Protein AF-0000000069095558 (afdb_homodimer)

Foldseek 3Di:
DVVQVVWAWALQQKDKDAPQQAEDDAPDKGKIKIFRPPTTDFDKDKWKADPVGHTAPDWDWADDDDGMIMIIGHHHDADWMWMFIDGHPDTHPCPGGIYHD/DVVQVVWAWALQQKDKDAPQQAEDDAPDKGKIKIFRPPTTDFDKDKWKADPVGHTAPDWDWADDDDGMIMIIGHHHDADWMWMFIDGHPDTHPCPGGIYHD

Solvent-accessible surface area (backbone atoms only — not comparable to full-atom values): 9946 Å² total; per-residue (Å²): 101,72,77,59,68,76,41,58,50,40,22,82,44,39,46,74,48,56,70,43,59,46,45,47,51,68,78,39,82,35,44,32,37,40,34,37,74,74,13,66,19,30,34,44,30,56,25,33,23,36,68,85,21,43,50,46,51,33,40,34,42,34,52,75,52,97,45,31,31,39,37,38,35,36,42,78,69,79,45,58,26,43,39,39,40,29,32,51,95,33,60,23,74,72,44,48,28,63,27,38,84,101,71,76,59,67,76,40,59,49,40,22,82,45,40,45,73,49,55,69,44,59,45,46,46,52,68,78,36,82,36,42,32,36,39,34,37,75,74,14,65,18,30,34,45,30,57,25,34,22,36,68,87,22,43,49,48,51,33,40,34,41,34,53,75,50,98,45,32,30,40,38,38,36,37,43,79,68,81,45,57,27,42,38,39,40,28,31,51,96,34,59,22,74,74,44,46,28,62,28,38,83

Secondary structure (DSSP, 8-state):
--GGGG--B-GGG-EEESGGGTB--TTS-EEEEEE-TTTBS--EEEEEE-TTSSBPSEEEEEEEETTEEEEEEE--SSSEEEEEEEETTEEPTTPSEEEE-/--GGGG--B-GGG-EEESGGGTB--TTS-EEEEEE-TTTBS--EEEEEE-TTSSBPSEEEEEEEETTEEEEEEE--SSSEEEEEEEETTEEPTTPSEEEE-

pLDDT: mean 95.62, std 9.77, range [37.97, 98.94]

Sequence (202 aa):
AKSLRRFRGDASKVNVRGPGLKKARCNQTQTFTIDVKDAGHAMLCVGMVAPNGLPEPELMVKKNNPTQYTVSYKVVEAGEHTLCIRFGDEEVPGSPFSIATAKSLRRFRGDASKVNVRGPGLKKARCNQTQTFTIDVKDAGHAMLCVGMVAPNGLPEPELMVKKNNPTQYTVSYKVVEAGEHTLCIRFGDEEVPGSPFSIAT

Organism: Magallana gigas (NCBI:txid29159)

Structure (mmCIF, N/CA/C/O backbone):
data_AF-0000000069095558-model_v1
#
loop_
_entity.id
_entity.type
_entity.pdbx_description
1 polymer Filamin-C
#
loop_
_atom_site.group_PDB
_atom_site.id
_atom_site.type_symbol
_atom_site.label_atom_id
_atom_site.label_alt_id
_atom_site.label_comp_id
_atom_site.label_asym_id
_atom_site.label_entity_id
_atom_site.label_seq_id
_atom_site.pdbx_PDB_ins_code
_atom_site.Cartn_x
_atom_site.Cartn_y
_atom_site.Cartn_z
_atom_site.occupancy
_atom_site.B_iso_or_equiv
_atom_site.auth_seq_id
_atom_site.auth_comp_id
_atom_site.auth_asym_id
_atom_site.auth_atom_id
_atom_site.pdbx_PDB_model_num
ATOM 1 N N . ALA A 1 1 ? 8.969 -3.736 -15.125 1 37.97 1 ALA A N 1
ATOM 2 C CA . ALA A 1 1 ? 7.547 -3.428 -15.234 1 37.97 1 ALA A CA 1
ATOM 3 C C . ALA A 1 1 ? 6.852 -4.383 -16.203 1 37.97 1 ALA A C 1
ATOM 5 O O . ALA A 1 1 ? 5.684 -4.184 -16.547 1 37.97 1 ALA A O 1
ATOM 6 N N . LYS A 1 2 ? 7.652 -4.789 -16.844 1 48.69 2 LYS A N 1
ATOM 7 C CA . LYS A 1 2 ? 7.332 -5.73 -17.922 1 48.69 2 LYS A CA 1
ATOM 8 C C . LYS A 1 2 ? 6.426 -6.852 -17.406 1 48.69 2 LYS A C 1
ATOM 10 O O . LYS A 1 2 ? 5.516 -7.285 -18.125 1 48.69 2 LYS A O 1
ATOM 15 N N . SER A 1 3 ? 6.738 -7.281 -16.031 1 54.09 3 SER A N 1
ATOM 16 C CA . SER A 1 3 ? 6.156 -8.523 -15.539 1 54.09 3 SER A CA 1
ATOM 17 C C . SER A 1 3 ? 4.688 -8.336 -15.172 1 54.09 3 SER A C 1
ATOM 19 O O . SER A 1 3 ? 3.9 -9.281 -15.25 1 54.09 3 SER A O 1
ATOM 21 N N . LEU A 1 4 ? 4.359 -7.012 -15.102 1 69.44 4 LEU A N 1
ATOM 22 C CA . LEU A 1 4 ? 2.986 -6.797 -14.664 1 69.44 4 LEU A CA 1
ATOM 23 C C . LEU A 1 4 ? 2.012 -6.926 -15.828 1 69.44 4 LEU A C 1
ATOM 25 O O . LEU A 1 4 ? 0.808 -7.094 -15.617 1 69.44 4 LEU A O 1
ATOM 29 N N . ARG A 1 5 ? 2.541 -6.953 -16.953 1 67.31 5 ARG A N 1
ATOM 30 C CA . ARG A 1 5 ? 1.714 -6.918 -18.156 1 67.31 5 ARG A CA 1
ATOM 31 C C . ARG A 1 5 ? 0.976 -8.242 -18.344 1 67.31 5 ARG A C 1
ATOM 33 O O . ARG A 1 5 ? -0.037 -8.297 -19.047 1 67.31 5 ARG A O 1
ATOM 40 N N . ARG A 1 6 ? 1.455 -9.141 -17.641 1 79.56 6 ARG A N 1
ATOM 41 C CA . ARG A 1 6 ? 0.871 -10.461 -17.844 1 79.56 6 ARG A CA 1
ATOM 42 C C . ARG A 1 6 ? -0.418 -10.609 -17.031 1 79.56 6 ARG A C 1
ATOM 44 O O . ARG A 1 6 ? -1.205 -11.531 -17.281 1 79.56 6 ARG A O 1
ATOM 51 N N . PHE A 1 7 ? -0.628 -9.688 -16.203 1 89.38 7 PHE A N 1
ATOM 52 C CA . PHE A 1 7 ? -1.805 -9.812 -15.352 1 89.38 7 PHE A CA 1
ATOM 53 C C . PHE A 1 7 ? -2.957 -8.969 -15.898 1 89.38 7 PHE A C 1
ATOM 55 O O . PHE A 1 7 ? -2.742 -7.879 -16.422 1 89.38 7 PHE A O 1
ATOM 62 N N . ARG A 1 8 ? -4.105 -9.609 -15.852 1 92.19 8 ARG A N 1
ATOM 63 C CA . ARG A 1 8 ? -5.332 -8.945 -16.281 1 92.19 8 ARG A CA 1
ATOM 64 C C . ARG A 1 8 ? -6.301 -8.773 -15.125 1 92.19 8 ARG A C 1
ATOM 66 O O . ARG A 1 8 ? -6.824 -9.75 -14.594 1 92.19 8 ARG A O 1
ATOM 73 N N . GLY A 1 9 ? -6.457 -7.598 -14.766 1 96.75 9 GLY A N 1
ATOM 74 C CA . GLY A 1 9 ? -7.395 -7.266 -13.703 1 96.75 9 GLY A CA 1
ATOM 75 C C . GLY A 1 9 ? -8.406 -6.211 -14.109 1 96.75 9 GLY A C 1
ATOM 76 O O . GLY A 1 9 ? -8.195 -5.477 -15.078 1 96.75 9 GLY A O 1
ATOM 77 N N . ASP A 1 10 ? -9.578 -6.262 -13.5 1 98.31 10 ASP A N 1
ATOM 78 C CA . ASP A 1 10 ? -10.648 -5.293 -13.695 1 98.31 10 ASP A CA 1
ATOM 79 C C . ASP A 1 10 ? -10.984 -4.578 -12.391 1 98.31 10 ASP A C 1
ATOM 81 O O . ASP A 1 10 ? -11.758 -5.09 -11.578 1 98.31 10 ASP A O 1
ATOM 85 N N . ALA A 1 11 ? -10.453 -3.428 -12.234 1 98.56 11 ALA A N 1
ATOM 86 C CA . ALA A 1 11 ? -10.602 -2.676 -10.992 1 98.56 11 ALA A CA 1
ATOM 87 C C . ALA A 1 11 ? -12.07 -2.4 -10.695 1 98.56 11 ALA A C 1
ATOM 89 O O . ALA A 1 11 ? -12.461 -2.277 -9.531 1 98.56 11 ALA A O 1
ATOM 90 N N . SER A 1 12 ? -12.859 -2.299 -11.734 1 98.81 12 SER A N 1
ATOM 91 C CA . SER A 1 12 ? -14.266 -1.976 -11.547 1 98.81 12 SER A CA 1
ATOM 92 C C . SER A 1 12 ? -15.008 -3.102 -10.836 1 98.81 12 SER A C 1
ATOM 94 O O . SER A 1 12 ? -16.125 -2.916 -10.359 1 98.81 12 SER A O 1
ATOM 96 N N . LYS A 1 13 ? -14.352 -4.266 -10.75 1 98.88 13 LYS A N 1
ATOM 97 C CA . LYS A 1 13 ? -14.984 -5.43 -10.141 1 98.88 13 LYS A CA 1
ATOM 98 C C . LYS A 1 13 ? -14.453 -5.672 -8.727 1 98.88 13 LYS A C 1
ATOM 100 O O . LYS A 1 13 ? -14.758 -6.695 -8.109 1 98.88 13 LYS A O 1
ATOM 105 N N . VAL A 1 14 ? -13.688 -4.758 -8.219 1 98.94 14 VAL A N 1
ATOM 106 C CA . VAL A 1 14 ? -13.195 -4.84 -6.848 1 98.94 14 VAL A CA 1
ATOM 107 C C . VAL A 1 14 ? -14.219 -4.246 -5.887 1 98.94 14 VAL A C 1
ATOM 109 O O . VAL A 1 14 ? -14.734 -3.15 -6.117 1 98.94 14 VAL A O 1
ATOM 112 N N . ASN A 1 15 ? -14.492 -5.027 -4.801 1 98.88 15 ASN A N 1
ATOM 113 C CA . ASN A 1 15 ? -15.422 -4.559 -3.775 1 98.88 15 ASN A CA 1
ATOM 114 C C . ASN A 1 15 ? -14.695 -4.145 -2.504 1 98.88 15 ASN A C 1
ATOM 116 O O . ASN A 1 15 ? -13.844 -4.879 -2.002 1 98.88 15 ASN A O 1
ATOM 120 N N . VAL A 1 16 ? -15.055 -2.959 -2.021 1 98.88 16 VAL A N 1
ATOM 121 C CA . VAL A 1 16 ? -14.469 -2.414 -0.801 1 98.88 16 VAL A CA 1
ATOM 122 C C . VAL A 1 16 ? -15.578 -2.068 0.193 1 98.88 16 VAL A C 1
ATOM 124 O O . VAL A 1 16 ? -16.562 -1.43 -0.168 1 98.88 16 VAL A O 1
ATOM 127 N N . 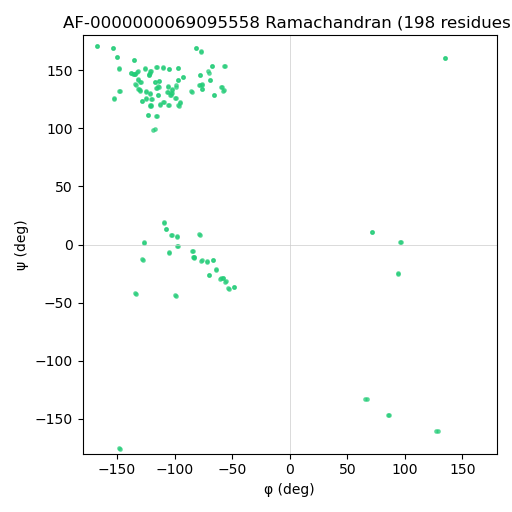ARG A 1 17 ? -15.352 -2.527 1.407 1 98.69 17 ARG A 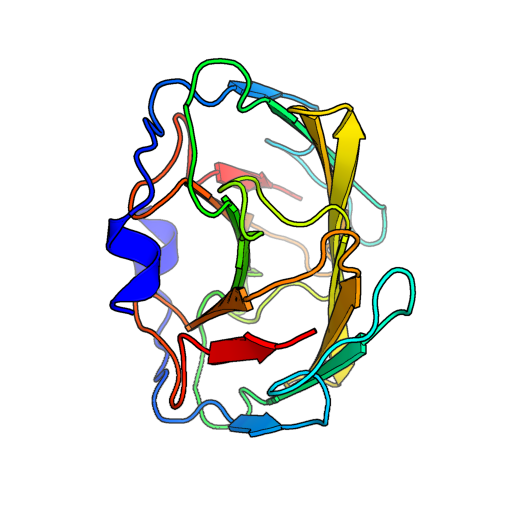N 1
ATOM 128 C CA . ARG A 1 17 ? -16.375 -2.301 2.416 1 98.69 17 ARG A CA 1
ATOM 129 C C . ARG A 1 17 ? -15.766 -2.143 3.803 1 98.69 17 ARG A C 1
ATOM 131 O O . ARG A 1 17 ? -14.711 -2.711 4.086 1 98.69 17 ARG A O 1
ATOM 138 N N . GLY A 1 18 ? -16.516 -1.341 4.629 1 98 18 GLY A N 1
ATOM 139 C CA . GLY A 1 18 ? -16.141 -1.278 6.031 1 98 18 GLY A CA 1
ATOM 140 C C . GLY A 1 18 ? -16.125 0.135 6.582 1 98 18 GLY A C 1
ATOM 141 O O . GLY A 1 18 ? -16.094 1.104 5.82 1 98 18 GLY A O 1
ATOM 142 N N . PRO A 1 19 ? -16.188 0.304 7.84 1 95.5 19 PRO A N 1
ATOM 143 C CA . PRO A 1 19 ? -16.312 1.602 8.508 1 95.5 19 PRO A CA 1
ATOM 144 C C . PRO A 1 19 ? -15.094 2.502 8.289 1 95.5 19 PRO A C 1
ATOM 146 O O . PRO A 1 19 ? -15.211 3.729 8.352 1 95.5 19 PRO A O 1
ATOM 149 N N . GLY A 1 20 ? -14.039 1.897 7.973 1 97.88 20 GLY A N 1
ATOM 150 C CA . GLY A 1 20 ? -12.805 2.658 7.848 1 97.88 20 GLY A CA 1
ATOM 151 C C . GLY A 1 20 ? -12.711 3.428 6.543 1 97.88 20 GLY A C 1
ATOM 152 O O . GLY A 1 20 ? -11.68 4.043 6.254 1 97.88 20 GLY A O 1
ATOM 153 N N . LEU A 1 21 ? -13.789 3.455 5.785 1 98.5 21 LEU A N 1
ATOM 154 C CA . LEU A 1 21 ? -13.75 4.086 4.469 1 98.5 21 LEU A CA 1
ATOM 155 C C . LEU A 1 21 ? -14.289 5.512 4.531 1 98.5 21 LEU A C 1
ATOM 157 O O . LEU A 1 21 ? -14.25 6.238 3.537 1 98.5 21 LEU A O 1
ATOM 161 N N . LYS A 1 22 ? -14.711 5.934 5.711 1 96.75 22 LYS A N 1
ATOM 162 C CA . LYS A 1 22 ? -15.344 7.246 5.789 1 96.75 22 LYS A CA 1
ATOM 163 C C . LYS A 1 22 ? -14.789 8.055 6.961 1 96.75 22 LYS A C 1
ATOM 165 O O . LYS A 1 22 ? -14.562 9.258 6.836 1 96.75 22 LYS A O 1
ATOM 170 N N . LYS A 1 23 ? -14.633 7.375 8.086 1 97.69 23 LYS A N 1
ATOM 171 C CA . LYS A 1 23 ? -14.219 8.062 9.305 1 97.69 23 LYS A CA 1
ATOM 172 C C . LYS A 1 23 ? -13.141 7.277 10.039 1 97.69 23 LYS A C 1
ATOM 174 O O . LYS A 1 23 ? -13.125 6.047 10 1 97.69 23 LYS A O 1
ATOM 179 N N . ALA A 1 24 ? -12.281 8.031 10.656 1 98.25 24 ALA A N 1
ATOM 180 C CA . ALA A 1 24 ? -11.25 7.43 11.492 1 98.25 24 ALA A CA 1
ATOM 181 C C . ALA A 1 24 ? -11.078 8.211 12.797 1 98.25 24 ALA A C 1
ATOM 183 O O . ALA A 1 24 ? -11.328 9.414 12.836 1 98.25 24 ALA A O 1
ATOM 184 N N . ARG A 1 25 ? -10.742 7.512 13.844 1 98.25 25 ARG A N 1
ATOM 185 C CA . ARG A 1 25 ? -10.352 8.125 15.109 1 98.25 25 ARG A CA 1
ATOM 186 C C . ARG A 1 25 ? -8.836 8.102 15.289 1 98.25 25 ARG A C 1
ATOM 188 O O . ARG A 1 25 ? -8.203 7.051 15.133 1 98.25 25 ARG A O 1
ATOM 195 N N . CYS A 1 26 ? -8.352 9.234 15.695 1 98.31 26 CYS A N 1
ATOM 196 C CA . CYS A 1 26 ? -6.91 9.312 15.883 1 98.31 26 CYS A CA 1
ATOM 197 C C . CYS A 1 26 ? -6.438 8.297 16.906 1 98.31 26 CYS A C 1
ATOM 199 O O . CYS A 1 26 ? -7.094 8.086 17.938 1 98.31 26 CYS A O 1
ATOM 201 N N . ASN A 1 27 ? -5.371 7.656 16.562 1 98.19 27 ASN A N 1
ATOM 202 C CA . ASN A 1 27 ? -4.648 6.746 17.453 1 98.19 27 ASN A CA 1
ATOM 203 C C . ASN A 1 27 ? -5.434 5.461 17.688 1 98.19 27 ASN A C 1
ATOM 205 O O . ASN A 1 27 ? -5.172 4.742 18.656 1 98.19 27 ASN A O 1
ATOM 209 N N . GLN A 1 28 ? -6.488 5.23 16.938 1 98.38 28 GLN A N 1
ATOM 210 C CA . GLN A 1 28 ? -7.242 3.979 16.953 1 98.38 28 GLN A CA 1
ATOM 211 C C . GLN A 1 28 ? -7.152 3.273 15.594 1 98.38 28 GLN A C 1
ATOM 213 O O . GLN A 1 28 ? -7.281 3.91 14.547 1 98.38 28 GLN A O 1
ATOM 218 N N . THR A 1 29 ? -6.91 2.021 15.664 1 98.62 29 THR A N 1
ATOM 219 C CA . THR A 1 29 ? -6.859 1.234 14.438 1 98.62 29 THR A CA 1
ATOM 220 C C . THR A 1 29 ? -8.234 1.175 13.773 1 98.62 29 THR A C 1
ATOM 222 O O . THR A 1 29 ? -9.234 0.901 14.438 1 98.62 29 THR A O 1
ATOM 225 N N . GLN A 1 30 ? -8.281 1.501 12.453 1 98.81 30 GLN A N 1
ATOM 226 C CA . GLN A 1 30 ? -9.461 1.334 11.609 1 98.81 30 GLN A CA 1
ATOM 227 C C . GLN A 1 30 ? -9.258 0.223 10.586 1 98.81 30 GLN A C 1
ATOM 229 O O . GLN A 1 30 ? -8.125 -0.077 10.211 1 98.81 30 GLN A O 1
ATOM 234 N N . THR A 1 31 ? -10.383 -0.414 10.172 1 98.75 31 THR A N 1
ATOM 235 C CA . THR A 1 31 ? -10.258 -1.497 9.203 1 98.75 31 THR A CA 1
ATOM 236 C C . THR A 1 31 ? -11.312 -1.367 8.109 1 98.75 31 THR A C 1
ATOM 238 O O . THR A 1 31 ? -12.336 -0.699 8.297 1 98.75 31 THR A O 1
ATOM 241 N N . PHE A 1 32 ? -11.086 -1.956 7 1 98.81 32 PHE A N 1
ATOM 242 C CA . PHE A 1 32 ? -12.008 -2.246 5.91 1 98.81 32 PHE A CA 1
ATOM 243 C C . PHE A 1 32 ? -11.547 -3.467 5.121 1 98.81 32 PHE A C 1
ATOM 245 O O . PHE A 1 32 ? -10.461 -3.996 5.363 1 98.81 32 PHE A O 1
ATOM 252 N N . THR A 1 33 ? -12.414 -3.969 4.254 1 98.88 33 THR A N 1
ATOM 253 C CA . THR A 1 33 ? -12.07 -5.176 3.51 1 98.88 33 THR A CA 1
ATOM 254 C C . THR A 1 33 ? -12.109 -4.914 2.006 1 98.88 33 THR A C 1
ATOM 256 O O . THR A 1 33 ? -12.836 -4.035 1.542 1 98.88 33 THR A O 1
ATOM 259 N N . ILE A 1 34 ? -11.305 -5.586 1.28 1 98.94 34 ILE A N 1
ATOM 260 C CA . ILE A 1 34 ? -11.227 -5.582 -0.177 1 98.94 34 ILE A CA 1
ATOM 261 C C . ILE A 1 34 ? -11.453 -6.992 -0.711 1 98.94 34 ILE A C 1
ATOM 263 O O . ILE A 1 34 ? -10.844 -7.953 -0.23 1 98.94 34 ILE A O 1
ATOM 267 N N . ASP A 1 35 ? -12.297 -7.168 -1.627 1 98.94 35 ASP A N 1
ATOM 268 C CA . ASP A 1 35 ? -12.562 -8.445 -2.277 1 98.94 35 ASP A CA 1
ATOM 269 C C . ASP A 1 35 ? -12.297 -8.367 -3.777 1 98.94 35 ASP A C 1
ATOM 271 O O . ASP A 1 35 ? -12.953 -7.605 -4.492 1 98.94 35 ASP A O 1
ATOM 275 N N . VAL A 1 36 ? -11.391 -9.148 -4.273 1 98.81 36 VAL A N 1
ATOM 276 C CA . VAL A 1 36 ? -11.023 -9.102 -5.684 1 98.81 36 VAL A CA 1
ATOM 277 C C . VAL A 1 36 ? -11.531 -10.359 -6.395 1 98.81 36 VAL A C 1
ATOM 279 O O . VAL A 1 36 ? -11.023 -10.727 -7.457 1 98.81 36 VAL A O 1
ATOM 282 N N . LYS A 1 37 ? -12.461 -11.047 -5.859 1 98.31 37 LYS A N 1
ATOM 283 C CA . LYS A 1 37 ? -12.945 -12.344 -6.336 1 98.31 37 LYS A CA 1
ATOM 284 C C . LYS A 1 37 ? -13.336 -12.273 -7.809 1 98.31 37 LYS A C 1
ATOM 286 O O . LYS A 1 37 ? -13.031 -13.188 -8.578 1 98.31 37 LYS A O 1
ATOM 291 N N . ASP A 1 38 ? -13.898 -11.234 -8.242 1 98.5 38 ASP A N 1
ATOM 292 C CA . ASP A 1 38 ? -14.398 -11.133 -9.609 1 98.5 38 ASP A CA 1
ATOM 293 C C . ASP A 1 38 ? -13.516 -10.211 -10.445 1 98.5 38 ASP A C 1
ATOM 295 O O . ASP A 1 38 ? -13.898 -9.805 -11.547 1 98.5 38 ASP A O 1
ATOM 299 N N . ALA A 1 39 ? -12.383 -9.898 -9.938 1 98.69 39 ALA A N 1
ATOM 300 C CA . ALA A 1 39 ? -11.641 -8.797 -10.547 1 98.69 39 ALA A CA 1
ATOM 301 C C . ALA A 1 39 ? -10.469 -9.312 -11.375 1 98.69 39 ALA A C 1
ATOM 303 O O . ALA A 1 39 ? -9.797 -8.539 -12.062 1 98.69 39 ALA A O 1
ATOM 304 N N . GLY A 1 40 ? -10.18 -10.656 -11.336 1 97.62 40 GLY A N 1
ATOM 305 C CA . GLY A 1 40 ? -9.047 -11.203 -12.078 1 97.62 40 GLY A CA 1
ATOM 306 C C . GLY A 1 40 ? -7.738 -11.117 -11.32 1 97.62 40 GLY A C 1
ATOM 307 O O . GLY A 1 40 ? -7.695 -11.344 -10.117 1 97.62 40 GLY A O 1
ATOM 308 N N . HIS A 1 41 ? -6.66 -10.93 -12.031 1 97.81 41 HIS A N 1
ATOM 309 C CA . HIS A 1 41 ? -5.305 -10.969 -11.492 1 97.81 41 HIS A CA 1
ATOM 310 C C . HIS A 1 41 ? -4.578 -9.648 -11.727 1 97.81 41 HIS A C 1
ATOM 312 O O . HIS A 1 41 ? -4.461 -9.195 -12.867 1 97.81 41 HIS A O 1
ATOM 318 N N . ALA A 1 42 ? -4.184 -9.039 -10.688 1 97.44 42 ALA A N 1
ATOM 319 C CA . ALA A 1 42 ? -3.426 -7.793 -10.734 1 97.44 42 ALA A CA 1
ATOM 320 C C . ALA A 1 42 ? -2.834 -7.453 -9.367 1 97.44 42 ALA A C 1
ATOM 322 O O . ALA A 1 42 ? -3.152 -8.102 -8.367 1 97.44 42 ALA A O 1
ATOM 323 N N . MET A 1 43 ? -2.029 -6.5 -9.352 1 97.69 43 MET A N 1
ATOM 324 C CA . MET A 1 43 ? -1.473 -5.961 -8.109 1 97.69 43 MET A CA 1
ATOM 325 C C . MET A 1 43 ? -2.496 -5.098 -7.383 1 97.69 43 MET A C 1
ATOM 327 O O . MET A 1 43 ? -3.26 -4.367 -8.016 1 97.69 43 MET A O 1
ATOM 331 N N . LEU A 1 44 ? -2.555 -5.258 -6.109 1 98.5 44 LEU A N 1
ATOM 332 C CA . LEU A 1 44 ? -3.316 -4.375 -5.23 1 98.5 44 LEU A CA 1
ATOM 333 C C . LEU A 1 44 ? -2.4 -3.357 -4.559 1 98.5 44 LEU A C 1
ATOM 335 O O . LEU A 1 44 ? -1.385 -3.729 -3.965 1 98.5 44 LEU A O 1
ATOM 339 N N . CYS A 1 45 ? -2.691 -2.123 -4.676 1 98.31 45 CYS A N 1
ATOM 340 C CA . CYS A 1 45 ? -1.945 -1.059 -4.016 1 98.31 45 CYS A CA 1
ATOM 341 C C . CYS A 1 45 ? -2.871 -0.185 -3.178 1 98.31 45 CYS A C 1
ATOM 343 O O . CYS A 1 45 ? -3.877 0.319 -3.676 1 98.31 45 CYS A O 1
ATOM 345 N N . VAL A 1 46 ? -2.547 -0.03 -1.924 1 98.81 46 VAL A N 1
ATOM 346 C CA . VAL A 1 46 ? -3.277 0.827 -0.996 1 98.81 46 VAL A CA 1
ATOM 347 C C . VAL A 1 46 ? -2.342 1.896 -0.435 1 98.81 46 VAL A C 1
ATOM 349 O O . VAL A 1 46 ? -1.237 1.589 0.017 1 98.81 46 VAL A O 1
ATOM 352 N N . GLY A 1 47 ? -2.67 3.113 -0.546 1 98.38 47 GLY A N 1
ATOM 353 C CA . GLY A 1 47 ? -1.907 4.223 0.005 1 98.38 47 GLY A CA 1
ATOM 354 C C . GLY A 1 47 ? -2.771 5.238 0.727 1 98.38 47 GLY A C 1
ATOM 355 O O . GLY A 1 47 ? -3.926 5.457 0.354 1 98.38 47 GLY A O 1
ATOM 356 N N . MET A 1 48 ? -2.199 5.828 1.753 1 98.38 48 MET A N 1
ATOM 357 C CA . MET A 1 48 ? -2.869 6.902 2.482 1 98.38 48 MET A CA 1
ATOM 358 C C . MET A 1 48 ? -1.931 8.086 2.691 1 98.38 48 MET A C 1
ATOM 360 O O . MET A 1 48 ? -0.73 7.902 2.896 1 98.38 48 MET A O 1
ATOM 364 N N . VAL A 1 49 ? -2.523 9.203 2.717 1 98.19 49 VAL A N 1
ATOM 365 C CA . VAL A 1 49 ? -1.754 10.414 2.971 1 98.19 49 VAL A CA 1
ATOM 366 C C . VAL A 1 49 ? -2.477 11.281 4.004 1 98.19 49 VAL A C 1
ATOM 368 O O . VAL A 1 49 ? -3.703 11.398 3.973 1 98.19 49 VAL A O 1
ATOM 371 N N . ALA A 1 50 ? -1.701 11.812 4.914 1 97.81 50 ALA A N 1
ATOM 372 C CA . ALA A 1 50 ? -2.193 12.641 6.016 1 97.81 50 ALA A CA 1
ATOM 373 C C . ALA A 1 50 ? -2.428 14.078 5.555 1 97.81 50 ALA A C 1
ATOM 375 O O . ALA A 1 50 ? -2.025 14.461 4.453 1 97.81 50 ALA A O 1
ATOM 376 N N . PRO A 1 51 ? -3.084 14.875 6.41 1 96.69 51 PRO A N 1
ATOM 377 C CA . PRO A 1 51 ? -3.32 16.281 6.078 1 96.69 51 PRO A CA 1
ATOM 378 C C . PRO A 1 51 ? -2.027 17.047 5.812 1 96.69 51 PRO A C 1
ATOM 380 O O . PRO A 1 51 ? -2.012 17.969 4.996 1 96.69 51 PRO A O 1
ATOM 383 N N . ASN A 1 52 ? -0.958 16.656 6.406 1 95.56 52 ASN A N 1
ATOM 384 C CA . ASN A 1 52 ? 0.296 17.375 6.246 1 95.56 52 ASN A CA 1
ATOM 385 C C . ASN A 1 52 ? 1.043 16.938 4.992 1 95.56 52 ASN A C 1
ATOM 387 O O . ASN A 1 52 ? 2.125 17.453 4.695 1 95.56 52 ASN A O 1
ATOM 391 N N . GLY A 1 53 ? 0.497 15.914 4.344 1 96.94 53 GLY A N 1
ATOM 392 C CA . GLY A 1 53 ? 1.054 15.5 3.064 1 96.94 53 GLY A CA 1
ATOM 393 C C . GLY A 1 53 ? 2.037 14.352 3.188 1 96.94 53 GLY A C 1
ATOM 394 O O . GLY A 1 53 ? 2.629 13.922 2.193 1 96.94 53 GLY A O 1
ATOM 395 N N . LEU A 1 54 ? 2.213 13.859 4.387 1 97.75 54 LEU A N 1
ATOM 396 C CA . LEU A 1 54 ? 3.08 12.695 4.57 1 97.75 54 LEU A CA 1
ATOM 397 C C . LEU A 1 54 ? 2.262 11.414 4.629 1 97.75 54 LEU A C 1
ATOM 399 O O . LEU A 1 54 ? 1.087 11.438 5 1 97.75 54 LEU A O 1
ATOM 403 N N . PRO A 1 55 ? 2.885 10.289 4.203 1 98.06 55 PRO A N 1
ATOM 404 C CA . PRO A 1 55 ? 2.18 9.016 4.34 1 98.06 55 PRO A CA 1
ATOM 405 C C . PRO A 1 55 ? 1.77 8.719 5.781 1 98.06 55 PRO A C 1
ATOM 407 O O . PRO A 1 55 ? 2.396 9.219 6.719 1 98.06 55 PRO A O 1
ATOM 410 N N . GLU A 1 56 ? 0.723 7.945 5.914 1 98.31 56 GLU A N 1
ATOM 411 C CA . GLU A 1 56 ? 0.22 7.605 7.242 1 98.31 56 GLU A CA 1
ATOM 412 C C . GLU A 1 56 ? 1.212 6.727 8 1 98.31 56 GLU A C 1
ATOM 414 O O . GLU A 1 56 ? 2.006 6.008 7.387 1 98.31 56 GLU A O 1
ATOM 419 N N . PRO A 1 57 ? 1.189 6.781 9.336 1 98.5 57 PRO A N 1
ATOM 420 C CA . PRO A 1 57 ? 2.225 6.109 10.125 1 98.5 57 PRO A CA 1
ATOM 421 C C . PRO A 1 57 ? 2.119 4.59 10.07 1 98.5 57 PRO A C 1
ATOM 423 O O . PRO A 1 57 ? 3.096 3.887 10.344 1 98.5 57 PRO A O 1
ATOM 426 N N . GLU A 1 58 ? 0.907 4.047 9.828 1 98.75 58 GLU A N 1
ATOM 427 C CA . GLU A 1 58 ? 0.726 2.6 9.812 1 98.75 58 GLU A CA 1
ATOM 428 C C . GLU A 1 58 ? -0.36 2.189 8.82 1 98.75 58 GLU A C 1
ATOM 430 O O . GLU A 1 58 ? -1.455 2.756 8.82 1 98.75 58 GLU A O 1
ATOM 435 N N . LEU A 1 59 ? -0.077 1.226 8.008 1 98.88 59 LEU A N 1
ATOM 436 C CA . LEU A 1 59 ? -1 0.626 7.047 1 98.88 59 LEU A CA 1
ATOM 437 C C . LEU A 1 59 ? -0.615 -0.82 6.754 1 98.88 59 LEU A C 1
ATOM 439 O O . LEU A 1 59 ? 0.53 -1.103 6.398 1 98.88 59 LEU A O 1
ATOM 443 N N . MET A 1 60 ? -1.569 -1.728 6.934 1 98.94 60 MET A N 1
ATOM 444 C CA . MET A 1 60 ? -1.317 -3.152 6.73 1 98.94 60 MET A CA 1
ATOM 445 C C . MET A 1 60 ? -2.381 -3.77 5.828 1 98.94 60 MET A C 1
ATOM 447 O O . MET A 1 60 ? -3.57 -3.488 5.98 1 98.94 60 MET A O 1
ATOM 451 N N . VAL A 1 61 ? -1.984 -4.5 4.898 1 98.94 61 VAL A N 1
ATOM 452 C CA . VAL A 1 61 ? -2.844 -5.332 4.062 1 98.94 61 VAL A CA 1
ATOM 453 C C . VAL A 1 61 ? -2.609 -6.805 4.387 1 98.94 61 VAL A C 1
ATOM 455 O O . VAL A 1 61 ? -1.479 -7.293 4.316 1 98.94 61 VAL A O 1
ATOM 458 N N . LYS A 1 62 ? -3.682 -7.465 4.766 1 98.88 62 LYS A N 1
ATOM 459 C CA . LYS A 1 62 ? -3.584 -8.875 5.152 1 98.88 62 LYS A CA 1
ATOM 460 C C . LYS A 1 62 ? -4.648 -9.711 4.449 1 98.88 62 LYS A C 1
ATOM 462 O O . LYS A 1 62 ? -5.832 -9.359 4.465 1 98.88 62 LYS A O 1
ATOM 467 N N . LYS A 1 63 ? -4.219 -10.812 3.926 1 98.75 63 LYS A N 1
ATOM 468 C CA . LYS A 1 63 ? -5.125 -11.734 3.248 1 98.75 63 LYS A CA 1
ATOM 469 C C . LYS A 1 63 ? -5.957 -12.523 4.254 1 98.75 63 LYS A C 1
ATOM 471 O O . LYS A 1 63 ? -5.422 -13.078 5.215 1 98.75 63 LYS A O 1
ATOM 476 N N . ASN A 1 64 ? -7.312 -12.617 3.998 1 98.12 64 ASN A N 1
ATOM 477 C CA . ASN A 1 64 ? -8.234 -13.391 4.828 1 98.12 64 ASN A CA 1
ATOM 478 C C . ASN A 1 64 ? -8.539 -14.75 4.211 1 98.12 64 ASN A C 1
ATOM 480 O O . ASN A 1 64 ? -8.625 -15.75 4.918 1 98.12 64 ASN A O 1
ATOM 484 N N . ASN A 1 65 ? -8.758 -14.805 3.023 1 96.69 65 ASN A N 1
ATOM 485 C CA . ASN A 1 65 ? -9.023 -15.969 2.18 1 96.69 65 ASN A CA 1
ATOM 486 C C . ASN A 1 65 ? -8.492 -15.758 0.761 1 96.69 65 ASN A C 1
ATOM 488 O O . ASN A 1 65 ? -7.824 -14.766 0.482 1 96.69 65 ASN A O 1
ATOM 492 N N . PRO A 1 66 ? -8.703 -16.547 -0.043 1 95.56 66 PRO A N 1
ATOM 493 C CA . PRO A 1 66 ? -7.996 -16.516 -1.326 1 95.56 66 PRO A CA 1
ATOM 494 C C . PRO A 1 66 ? -8.156 -15.18 -2.053 1 95.56 66 PRO A C 1
ATOM 496 O O . PRO A 1 66 ? -7.246 -14.758 -2.771 1 95.56 66 PRO A O 1
ATOM 499 N N . THR A 1 67 ? -9.312 -14.484 -1.906 1 98.12 67 THR A N 1
ATOM 500 C CA . THR A 1 67 ? -9.508 -13.289 -2.721 1 98.12 67 THR A CA 1
ATOM 501 C C . THR A 1 67 ? -9.844 -12.086 -1.847 1 98.12 67 THR A C 1
ATOM 503 O O . THR A 1 67 ? -10.141 -11.008 -2.357 1 98.12 67 THR A O 1
ATOM 506 N N . GLN A 1 68 ? -9.875 -12.273 -0.501 1 98.81 68 GLN A N 1
ATOM 507 C CA . GLN A 1 68 ? -10.289 -11.195 0.398 1 98.81 68 GLN A CA 1
ATOM 508 C C . GLN A 1 68 ? -9.125 -10.734 1.273 1 98.81 68 GLN A C 1
ATOM 510 O O . GLN A 1 68 ? -8.391 -11.562 1.824 1 98.81 68 GLN A O 1
ATOM 515 N N . TYR A 1 69 ? -9.086 -9.422 1.446 1 98.88 69 TYR A N 1
ATOM 516 C CA . TYR A 1 69 ? -8.031 -8.789 2.23 1 98.88 69 TYR A CA 1
ATOM 517 C C . TYR A 1 69 ? -8.617 -7.801 3.234 1 98.88 69 TYR A C 1
ATOM 519 O O . TYR A 1 69 ? -9.586 -7.098 2.932 1 98.88 69 TYR A O 1
ATOM 527 N N . THR A 1 70 ? -8.039 -7.766 4.402 1 98.94 70 THR A N 1
ATOM 528 C CA . THR A 1 70 ? -8.336 -6.727 5.383 1 98.94 70 THR A CA 1
ATOM 529 C C . THR A 1 70 ? -7.227 -5.68 5.406 1 98.94 70 THR A C 1
ATOM 531 O O . THR A 1 70 ? -6.043 -6.02 5.441 1 98.94 70 THR A O 1
ATOM 534 N N . VAL A 1 71 ? -7.613 -4.438 5.332 1 98.94 71 VAL A N 1
ATOM 535 C CA . VAL A 1 71 ? -6.691 -3.322 5.504 1 98.94 71 VAL A CA 1
ATOM 536 C C . VAL A 1 71 ? -6.887 -2.701 6.887 1 98.94 71 VAL A C 1
ATOM 538 O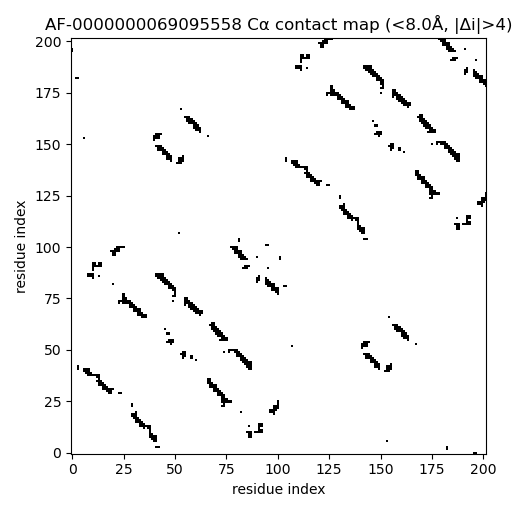 O . VAL A 1 71 ? -8.016 -2.443 7.305 1 98.94 71 VAL A O 1
ATOM 541 N N . SER A 1 72 ? -5.836 -2.545 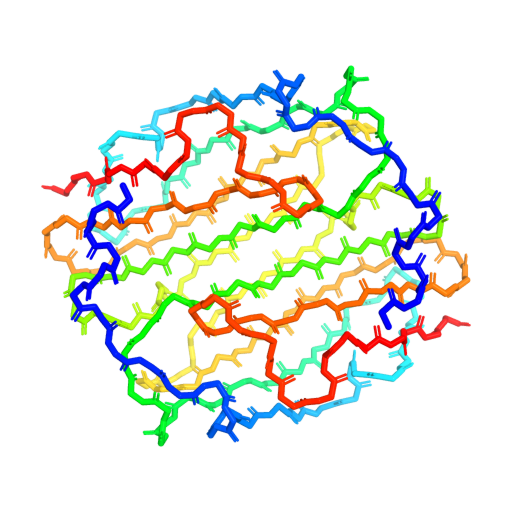7.59 1 98.94 72 SER A N 1
ATOM 542 C CA . SER A 1 72 ? -5.797 -1.818 8.852 1 98.94 72 SER A CA 1
ATOM 543 C C . SER A 1 72 ? -4.887 -0.599 8.766 1 98.94 72 SER A C 1
ATOM 545 O O . SER A 1 72 ? -3.824 -0.657 8.141 1 98.94 72 SER A O 1
ATOM 547 N N . TYR A 1 73 ? -5.34 0.437 9.352 1 98.88 73 TYR A N 1
ATOM 548 C CA . TYR A 1 73 ? -4.516 1.639 9.344 1 98.88 73 TYR A CA 1
ATOM 549 C C . TYR A 1 73 ? -4.762 2.48 10.594 1 98.88 73 TYR A C 1
ATOM 551 O O . TYR A 1 73 ? -5.77 2.301 11.281 1 98.88 73 TYR A O 1
ATOM 559 N N . LYS A 1 74 ? -3.807 3.371 10.875 1 98.62 74 LYS A N 1
ATOM 560 C CA . LYS A 1 74 ? -3.906 4.344 11.953 1 98.62 74 LYS A CA 1
ATOM 561 C C . LYS A 1 74 ? -3.592 5.754 11.461 1 98.62 74 LYS A C 1
ATOM 563 O O . LYS A 1 74 ? -2.678 5.945 10.656 1 98.62 74 LYS A O 1
ATOM 568 N N . VAL A 1 75 ? -4.348 6.641 11.961 1 98.69 75 VAL A N 1
ATOM 569 C CA . VAL A 1 75 ? -4.035 8.047 11.727 1 98.69 75 VAL A CA 1
ATOM 570 C C . VAL A 1 75 ? -3.699 8.727 13.047 1 98.69 75 VAL A C 1
ATOM 572 O O . VAL A 1 75 ? -4.16 8.305 14.109 1 98.69 75 VAL A O 1
ATOM 575 N N . VAL A 1 76 ? -2.904 9.758 12.93 1 98.12 76 VAL A N 1
ATOM 576 C CA . VAL A 1 76 ? -2.498 10.383 14.188 1 98.12 76 VAL A CA 1
ATOM 577 C C . VAL A 1 76 ? -2.783 11.883 14.133 1 98.12 76 VAL A C 1
ATOM 579 O O . VAL A 1 76 ? -2.744 12.562 15.156 1 98.12 76 VAL A O 1
ATOM 582 N N . GLU A 1 77 ? -3.059 12.414 13 1 97.5 77 GLU A N 1
ATOM 583 C CA . GLU A 1 77 ? -3.354 13.836 12.805 1 97.5 77 GLU A CA 1
ATOM 584 C C . GLU A 1 77 ? -4.844 14.062 12.562 1 97.5 77 GLU A C 1
ATOM 586 O O . GLU A 1 77 ? -5.473 13.32 11.805 1 97.5 77 GLU A O 1
ATOM 591 N N . ALA A 1 78 ? -5.344 15.07 13.219 1 98 78 ALA A N 1
ATOM 592 C CA . ALA A 1 78 ? -6.723 15.445 12.914 1 98 78 ALA A CA 1
ATOM 593 C C . ALA A 1 78 ? -6.828 16.078 11.531 1 98 78 ALA A C 1
ATOM 595 O O . ALA A 1 78 ? -5.867 16.688 11.055 1 98 78 ALA A O 1
ATOM 596 N N . GLY A 1 79 ? -8.016 15.867 10.898 1 97.62 79 GLY A N 1
ATOM 597 C CA . GLY A 1 79 ? -8.25 16.469 9.602 1 97.62 79 GLY A CA 1
ATOM 598 C C . GLY A 1 79 ? -8.695 15.469 8.547 1 97.62 79 GLY A C 1
ATOM 599 O O . GLY A 1 79 ? -9.242 14.414 8.883 1 97.62 79 GLY A O 1
ATOM 600 N N . GLU A 1 80 ? -8.531 15.859 7.316 1 97.12 80 GLU A N 1
ATOM 601 C CA . GLU A 1 80 ? -8.93 15.016 6.195 1 97.12 80 GLU A CA 1
ATOM 602 C C . GLU A 1 80 ? -7.758 14.195 5.668 1 97.12 80 GLU A C 1
ATOM 604 O O . GLU A 1 80 ? -6.711 14.75 5.328 1 97.12 80 GLU A O 1
ATOM 609 N N . HIS A 1 81 ? -7.938 12.977 5.684 1 97.88 81 HIS A N 1
ATOM 610 C CA . HIS A 1 81 ? -6.977 12.039 5.109 1 97.88 81 HIS A CA 1
ATOM 611 C C . HIS A 1 81 ? -7.48 11.484 3.781 1 97.88 81 HIS A C 1
ATOM 613 O O . HIS A 1 81 ? -8.688 11.367 3.568 1 97.88 81 HIS A O 1
ATOM 619 N N . THR A 1 82 ? -6.551 11.148 2.939 1 97.94 82 THR A N 1
ATOM 620 C CA . THR A 1 82 ? -6.926 10.555 1.661 1 97.94 82 THR A CA 1
ATOM 621 C C . THR A 1 82 ? -6.438 9.117 1.571 1 97.94 82 THR A C 1
ATOM 623 O O . THR A 1 82 ? -5.277 8.828 1.879 1 97.94 82 THR A O 1
ATOM 626 N N . LEU A 1 83 ? -7.32 8.211 1.227 1 98.38 83 LEU A N 1
ATOM 627 C CA . LEU A 1 83 ? -7.074 6.793 1.005 1 98.38 83 LEU A CA 1
ATOM 628 C C . LEU A 1 83 ? -7.266 6.43 -0.464 1 98.38 83 LEU A C 1
ATOM 630 O O . LEU A 1 83 ? -8.344 6.645 -1.024 1 98.38 83 LEU A O 1
ATOM 634 N N . CYS A 1 84 ? -6.223 5.918 -1.089 1 98.19 84 CYS A N 1
ATOM 635 C CA . CYS A 1 84 ? -6.293 5.469 -2.475 1 98.19 84 CYS A CA 1
ATOM 636 C C . CYS A 1 84 ? -6.125 3.959 -2.572 1 98.19 84 CYS A C 1
ATOM 638 O O . CYS A 1 84 ? -5.277 3.379 -1.892 1 98.19 84 CYS A O 1
ATOM 640 N N . ILE A 1 85 ? -6.926 3.34 -3.354 1 98.81 85 ILE A N 1
ATOM 641 C CA . ILE A 1 85 ? -6.871 1.91 -3.633 1 98.81 85 ILE A CA 1
ATOM 642 C C . ILE A 1 85 ? -6.848 1.679 -5.141 1 98.81 85 ILE A C 1
ATOM 644 O O . ILE A 1 85 ? -7.727 2.156 -5.863 1 98.81 85 ILE A O 1
ATOM 648 N N . ARG A 1 86 ? -5.848 0.992 -5.59 1 98.06 86 ARG A N 1
ATOM 649 C CA . ARG A 1 86 ? -5.727 0.626 -6.996 1 98.06 86 ARG A CA 1
ATOM 650 C C . ARG A 1 86 ? -5.629 -0.886 -7.164 1 98.06 86 ARG A C 1
ATOM 652 O O . ARG A 1 86 ? -5.066 -1.574 -6.309 1 98.06 86 ARG A O 1
ATOM 659 N N . PHE A 1 87 ? -6.152 -1.379 -8.18 1 98.12 87 PHE A N 1
ATOM 660 C CA . PHE A 1 87 ? -6 -2.734 -8.695 1 98.12 87 PHE A CA 1
ATOM 661 C C . PHE A 1 87 ? -5.477 -2.715 -10.125 1 98.12 87 PHE A C 1
ATOM 663 O O . PHE A 1 87 ? -6.133 -2.191 -11.023 1 98.12 87 PHE A O 1
ATOM 670 N N . GLY A 1 88 ? -4.27 -3.166 -10.227 1 95.38 88 GLY A N 1
ATOM 671 C CA . GLY A 1 88 ? -3.559 -2.807 -11.445 1 95.38 88 GLY A CA 1
ATOM 672 C C . GLY A 1 88 ? -3.268 -1.321 -11.547 1 95.38 88 GLY A C 1
ATOM 673 O O . GLY A 1 88 ? -2.742 -0.718 -10.609 1 95.38 88 GLY A O 1
ATOM 674 N N . ASP A 1 89 ? -3.531 -0.712 -12.68 1 92.94 89 ASP A N 1
ATOM 675 C CA . ASP A 1 89 ? -3.191 0.686 -12.922 1 92.94 89 ASP A CA 1
ATOM 676 C C . ASP A 1 89 ? -4.398 1.592 -12.695 1 92.94 89 ASP A C 1
ATOM 678 O O . ASP A 1 89 ? -4.332 2.799 -12.938 1 92.94 89 ASP A O 1
ATOM 682 N N . GLU A 1 90 ? -5.434 0.959 -12.18 1 96.38 90 GLU A N 1
ATOM 683 C CA . GLU A 1 90 ? -6.664 1.741 -12.117 1 96.38 90 GLU A CA 1
ATOM 684 C C . GLU A 1 90 ? -7.184 1.83 -10.68 1 96.38 90 GLU A C 1
ATOM 686 O O . GLU A 1 90 ? -7.066 0.874 -9.914 1 96.38 90 GLU A O 1
ATOM 691 N N . GLU A 1 91 ? -7.816 2.988 -10.375 1 97.44 91 GLU A N 1
ATOM 692 C CA . GLU A 1 91 ? -8.5 3.141 -9.094 1 97.44 91 GLU A CA 1
ATOM 693 C C . GLU A 1 91 ? -9.742 2.254 -9.023 1 97.44 91 GLU A C 1
ATOM 695 O O . GLU A 1 91 ? -10.477 2.127 -10.008 1 97.44 91 GLU A O 1
ATOM 700 N N . VAL A 1 92 ? -9.953 1.707 -7.883 1 98.75 92 VAL A N 1
ATOM 701 C CA . VAL A 1 92 ? -11.18 0.939 -7.68 1 98.75 92 VAL A CA 1
ATOM 702 C C . VAL A 1 92 ? -12.352 1.889 -7.477 1 98.75 92 VAL A C 1
ATOM 704 O O . VAL A 1 92 ? -12.164 3.076 -7.203 1 98.75 92 VAL A O 1
ATOM 707 N N . PRO A 1 93 ? -13.594 1.376 -7.555 1 98.69 93 PRO A N 1
ATOM 708 C CA . PRO A 1 93 ? -14.75 2.25 -7.312 1 98.69 93 PRO A CA 1
ATOM 709 C C . PRO A 1 93 ? -14.711 2.914 -5.938 1 98.69 93 PRO A C 1
ATOM 711 O O . PRO A 1 93 ? -14.445 2.248 -4.934 1 98.69 93 PRO A O 1
ATOM 714 N N . GLY A 1 94 ? -14.945 4.207 -5.93 1 97.81 94 GLY A N 1
ATOM 715 C CA . GLY A 1 94 ? -14.969 4.969 -4.691 1 97.81 94 GLY A CA 1
ATOM 716 C C . GLY A 1 94 ? -13.641 5.617 -4.363 1 97.81 94 GLY A C 1
ATOM 717 O O . GLY A 1 94 ? -13.578 6.57 -3.584 1 97.81 94 GLY A O 1
ATOM 718 N N . SER A 1 95 ? -12.5 5.102 -4.852 1 98.12 95 SER A N 1
ATOM 719 C CA . SER A 1 95 ? -11.164 5.641 -4.613 1 98.12 95 SER A CA 1
ATOM 720 C C . SER A 1 95 ? -10.891 6.848 -5.504 1 98.12 95 SER A C 1
ATOM 722 O O . SER A 1 95 ? -11.297 6.871 -6.668 1 98.12 95 SER A O 1
ATOM 724 N N . PRO A 1 96 ? -10.352 7.789 -4.996 1 97.5 96 PRO A N 1
ATOM 725 C CA . PRO A 1 96 ? -9.859 7.961 -3.627 1 97.5 96 PRO A CA 1
ATOM 726 C C . PRO A 1 96 ? -10.977 8.266 -2.629 1 97.5 96 PRO A C 1
ATOM 728 O O . PRO A 1 96 ? -11.961 8.922 -2.98 1 97.5 96 PRO A O 1
ATOM 731 N N . PHE A 1 97 ? -10.789 7.773 -1.441 1 98 97 PHE A N 1
ATOM 732 C CA . PHE A 1 97 ? -11.695 8.047 -0.337 1 98 97 PHE A CA 1
ATOM 733 C C . PHE A 1 97 ? -11.172 9.188 0.53 1 98 97 PHE A C 1
ATOM 735 O O . PHE A 1 97 ? -9.969 9.281 0.777 1 98 97 PHE A O 1
ATOM 742 N N . SER A 1 98 ? -12.062 9.992 0.964 1 97.62 98 SER A N 1
ATOM 743 C CA . SER A 1 98 ? -11.766 10.992 1.984 1 97.62 98 SER A CA 1
ATOM 744 C C . SER A 1 98 ? -12.156 10.5 3.373 1 97.62 98 SER A C 1
ATOM 746 O O . SER A 1 98 ? -13.328 10.18 3.611 1 97.62 98 SER A O 1
ATOM 748 N N . ILE A 1 99 ? -11.164 10.445 4.203 1 98.12 99 ILE A N 1
ATOM 749 C CA . ILE A 1 99 ? -11.398 9.961 5.559 1 98.12 99 ILE A CA 1
ATOM 750 C C . ILE A 1 99 ? -11.375 11.133 6.535 1 98.12 99 ILE A C 1
ATOM 752 O O . ILE A 1 99 ? -10.359 11.812 6.68 1 98.12 99 ILE A O 1
ATOM 756 N N . ALA A 1 100 ? -12.43 11.297 7.172 1 97.19 100 ALA A N 1
ATOM 757 C CA . ALA A 1 100 ? -12.508 12.375 8.156 1 97.19 100 ALA A CA 1
ATOM 758 C C . ALA A 1 100 ? -12.133 11.875 9.547 1 97.19 100 ALA A C 1
ATOM 760 O O . ALA A 1 100 ? -12.438 10.742 9.914 1 97.19 100 ALA A O 1
ATOM 761 N N . THR A 1 101 ? -11.492 12.695 10.281 1 96.56 101 THR A N 1
ATOM 762 C CA . THR A 1 101 ? -11.219 12.383 11.68 1 96.56 101 THR A CA 1
ATOM 763 C C . THR A 1 101 ? -12.133 13.195 12.602 1 96.56 101 THR A C 1
ATOM 765 O O . THR A 1 101 ? -12.516 14.312 12.273 1 96.56 101 THR A O 1
ATOM 768 N N . ALA B 1 1 ? -10.344 12.938 -5.711 1 38.38 1 ALA B N 1
ATOM 769 C CA . ALA B 1 1 ? -8.953 12.914 -6.16 1 38.38 1 ALA B CA 1
ATOM 770 C C . ALA B 1 1 ? -8.344 14.312 -6.102 1 38.38 1 ALA B C 1
ATOM 772 O O . ALA B 1 1 ? -7.234 14.531 -6.602 1 38.38 1 ALA B O 1
ATOM 773 N N . LYS B 1 2 ? -9.195 15.039 -6.094 1 48.69 2 LYS B N 1
ATOM 774 C CA . LYS B 1 2 ? -8.969 16.484 -6.082 1 48.69 2 LYS B CA 1
ATOM 775 C C . LYS B 1 2 ? -7.945 16.875 -5.02 1 48.69 2 LYS B C 1
ATOM 777 O O . LYS B 1 2 ? -7.109 17.75 -5.246 1 48.69 2 LYS B O 1
ATOM 782 N N . SER B 1 3 ? -8.047 16.062 -3.783 1 54.28 3 SER B N 1
ATOM 783 C CA . SER B 1 3 ? -7.332 16.516 -2.594 1 54.28 3 SER B CA 1
ATOM 784 C C . SER B 1 3 ? -5.84 16.219 -2.697 1 54.28 3 SER B C 1
ATOM 786 O O . SER B 1 3 ? -5.02 16.938 -2.121 1 54.2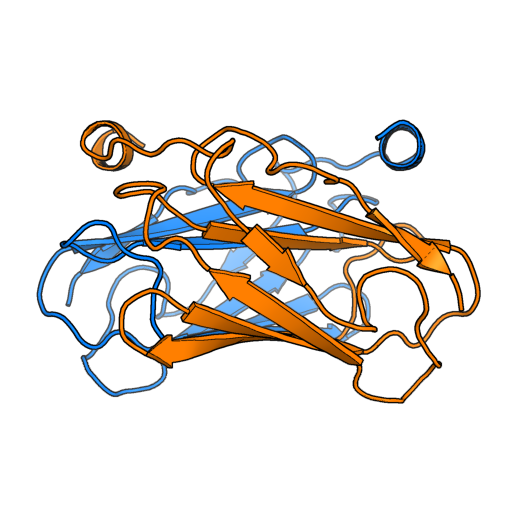8 3 SER B O 1
ATOM 788 N N . LEU B 1 4 ? -5.582 15.352 -3.721 1 70 4 LEU B N 1
ATOM 789 C CA . LEU B 1 4 ? -4.176 14.961 -3.785 1 70 4 LEU B CA 1
ATOM 790 C C . LEU B 1 4 ? -3.359 16 -4.547 1 70 4 LEU B C 1
ATOM 792 O O . LEU B 1 4 ? -2.129 16.016 -4.453 1 70 4 LEU B O 1
ATOM 796 N N . ARG B 1 5 ? -4.035 16.859 -5.152 1 67.38 5 ARG B N 1
ATOM 797 C CA . ARG B 1 5 ? -3.385 17.812 -6.039 1 67.38 5 ARG B CA 1
ATOM 798 C C . ARG B 1 5 ? -2.588 18.844 -5.242 1 67.38 5 ARG B C 1
ATOM 800 O O . ARG B 1 5 ? -1.675 19.484 -5.773 1 67.38 5 ARG B O 1
ATOM 807 N N . ARG B 1 6 ? -2.896 18.828 -4.043 1 79.44 6 ARG B N 1
ATOM 808 C CA . ARG B 1 6 ? -2.256 19.859 -3.227 1 79.44 6 ARG B CA 1
ATOM 809 C C . ARG B 1 6 ? -0.864 19.422 -2.787 1 79.44 6 ARG B C 1
ATOM 811 O O . ARG B 1 6 ? -0.054 20.234 -2.355 1 79.44 6 ARG B O 1
ATOM 818 N N . PHE B 1 7 ? -0.608 18.203 -3.008 1 89.81 7 PHE B N 1
ATOM 819 C CA . PHE B 1 7 ? 0.682 17.688 -2.551 1 89.81 7 PHE B CA 1
ATOM 820 C C . PHE B 1 7 ? 1.682 17.641 -3.699 1 89.81 7 PHE B C 1
ATOM 822 O O . PHE B 1 7 ? 1.318 17.328 -4.836 1 89.81 7 PHE B O 1
ATOM 829 N N . ARG B 1 8 ? 2.867 18.094 -3.352 1 92.38 8 ARG B N 1
ATOM 830 C CA . ARG B 1 8 ? 3.963 18.078 -4.316 1 92.38 8 ARG B CA 1
ATOM 831 C C . ARG B 1 8 ? 5.082 17.156 -3.859 1 92.38 8 ARG B C 1
ATOM 833 O O . ARG B 1 8 ? 5.738 17.406 -2.848 1 92.38 8 ARG B O 1
ATOM 840 N N . GLY B 1 9 ? 5.215 16.125 -4.547 1 96.81 9 GLY B N 1
ATOM 841 C CA . GLY B 1 9 ? 6.277 15.164 -4.262 1 96.81 9 GLY B CA 1
ATOM 842 C C . GLY B 1 9 ? 7.145 14.867 -5.469 1 96.81 9 GLY B C 1
ATOM 843 O O . GLY B 1 9 ? 6.742 15.102 -6.609 1 96.81 9 GLY B O 1
ATOM 844 N N . ASP B 1 10 ? 8.383 14.531 -5.219 1 98.38 10 ASP B N 1
ATOM 845 C CA . ASP B 1 10 ? 9.352 14.125 -6.238 1 98.38 10 ASP B CA 1
ATOM 846 C C . ASP B 1 10 ? 9.812 12.688 -6.016 1 98.38 10 ASP B C 1
ATOM 848 O O . ASP B 1 10 ? 10.719 12.438 -5.219 1 98.38 10 ASP B O 1
ATOM 852 N N . ALA B 1 11 ? 9.242 11.805 -6.734 1 98.62 11 ALA B N 1
ATOM 853 C CA . ALA B 1 11 ? 9.508 10.375 -6.551 1 98.62 11 ALA B CA 1
ATOM 854 C C . ALA B 1 11 ? 10.984 10.062 -6.777 1 98.62 11 ALA B C 1
ATOM 856 O O . ALA B 1 11 ? 11.523 9.109 -6.195 1 98.62 11 ALA B O 1
ATOM 857 N N . SER B 1 12 ? 11.617 10.836 -7.613 1 98.81 12 SER B N 1
ATOM 858 C CA . SER B 1 12 ? 13.016 10.578 -7.938 1 98.81 12 SER B CA 1
ATOM 859 C C . SER B 1 12 ? 13.914 10.797 -6.727 1 98.81 12 SER B C 1
ATOM 861 O O . SER B 1 12 ? 15.078 10.391 -6.73 1 98.81 12 SER B O 1
ATOM 863 N N . LYS B 1 13 ? 13.367 11.438 -5.691 1 98.88 13 LYS B N 1
ATOM 864 C CA . LYS B 1 13 ? 14.148 11.758 -4.504 1 98.88 13 LYS B CA 1
ATOM 865 C C . LYS B 1 13 ? 13.836 10.797 -3.361 1 98.88 13 LYS B C 1
ATOM 867 O O . LYS B 1 13 ? 14.297 10.992 -2.232 1 98.88 13 LYS B O 1
ATOM 872 N N . VAL B 1 14 ? 13.078 9.773 -3.631 1 98.94 14 VAL B N 1
ATOM 873 C CA . VAL B 1 14 ? 12.781 8.742 -2.639 1 98.94 14 VAL B CA 1
ATOM 874 C C . VAL B 1 14 ? 13.891 7.695 -2.633 1 98.94 14 VAL B C 1
ATOM 876 O O . VAL B 1 14 ? 14.297 7.203 -3.689 1 98.94 14 VAL B O 1
ATOM 879 N N . ASN B 1 15 ? 14.367 7.387 -1.389 1 98.88 15 ASN B N 1
ATOM 880 C CA . ASN B 1 15 ? 15.398 6.363 -1.233 1 98.88 15 ASN B CA 1
ATOM 881 C C . ASN B 1 15 ? 14.82 5.074 -0.654 1 98.88 15 ASN B C 1
ATOM 883 O O . ASN B 1 15 ? 14.102 5.102 0.343 1 98.88 15 ASN B O 1
ATOM 887 N N . VAL B 1 16 ? 15.172 3.967 -1.317 1 98.88 16 VAL B N 1
ATOM 888 C CA . VAL B 1 16 ? 14.727 2.645 -0.891 1 98.88 16 VAL B CA 1
ATOM 889 C C . VAL B 1 16 ? 15.938 1.733 -0.687 1 98.88 16 VAL B C 1
ATOM 891 O O . VAL B 1 16 ? 16.828 1.671 -1.54 1 98.88 16 VAL B O 1
ATOM 894 N N . ARG B 1 17 ? 15.914 1.084 0.465 1 98.69 17 ARG B N 1
ATOM 895 C CA . ARG B 1 17 ? 17.047 0.23 0.778 1 98.69 17 ARG B CA 1
ATOM 896 C C . ARG B 1 17 ? 16.625 -0.974 1.61 1 98.69 17 ARG B C 1
ATOM 898 O O . ARG B 1 17 ? 15.656 -0.898 2.367 1 98.69 17 ARG B O 1
ATOM 905 N N . GLY B 1 18 ? 17.438 -2.07 1.413 1 98 18 GLY B N 1
ATOM 906 C CA . GLY B 1 18 ? 17.25 -3.207 2.299 1 98 18 GLY B CA 1
ATOM 907 C C . GLY B 1 18 ? 17.219 -4.535 1.565 1 98 18 GLY B C 1
ATOM 908 O O . GLY B 1 18 ? 17.031 -4.574 0.348 1 98 18 GLY B O 1
ATOM 909 N N . PRO B 1 19 ? 17.438 -5.598 2.225 1 95.44 19 PRO B N 1
ATOM 910 C CA . PRO B 1 19 ? 17.562 -6.934 1.636 1 95.44 19 PRO B CA 1
ATOM 911 C C . PRO B 1 19 ? 16.281 -7.422 0.969 1 95.44 19 PRO B C 1
ATOM 913 O O . PRO B 1 19 ? 16.328 -8.25 0.061 1 95.44 19 PRO B O 1
ATOM 916 N N . GLY B 1 20 ? 15.227 -6.848 1.368 1 97.88 20 GLY B N 1
ATOM 917 C CA . GLY B 1 20 ? 13.945 -7.324 0.873 1 97.88 20 GLY B CA 1
ATOM 918 C C . GLY B 1 20 ? 13.625 -6.824 -0.522 1 97.88 20 GLY B C 1
ATOM 919 O O . GLY B 1 20 ? 12.523 -7.055 -1.031 1 97.88 20 GLY B O 1
ATOM 920 N N . LEU B 1 21 ? 14.586 -6.199 -1.171 1 98.5 21 LEU B N 1
ATOM 921 C CA . LEU B 1 21 ? 14.32 -5.594 -2.471 1 98.5 21 LEU B CA 1
ATOM 922 C C . LEU B 1 21 ? 14.766 -6.516 -3.602 1 98.5 21 LEU B C 1
ATOM 924 O O . LEU B 1 21 ? 14.547 -6.215 -4.777 1 98.5 21 LEU B O 1
ATOM 928 N N . LYS B 1 22 ? 15.32 -7.668 -3.252 1 96.75 22 LYS B N 1
ATOM 929 C CA . LYS B 1 22 ? 15.859 -8.523 -4.301 1 96.75 22 LYS B CA 1
ATOM 930 C C . LYS B 1 22 ? 15.43 -9.977 -4.105 1 96.75 22 LYS B C 1
ATOM 932 O O . LYS B 1 22 ? 15.102 -10.664 -5.074 1 96.75 22 LYS B O 1
ATOM 937 N N . LYS B 1 23 ? 15.469 -10.406 -2.861 1 97.75 23 LYS B N 1
ATOM 938 C CA . LYS B 1 23 ? 15.18 -11.805 -2.566 1 97.75 23 LYS B CA 1
ATOM 939 C C . LYS B 1 23 ? 14.273 -11.938 -1.351 1 97.75 23 LYS B C 1
ATOM 941 O O . LYS B 1 23 ? 14.336 -11.117 -0.431 1 97.75 23 LYS B O 1
ATOM 946 N N . ALA B 1 24 ? 13.461 -12.953 -1.427 1 98.25 24 ALA B N 1
ATOM 947 C CA . ALA B 1 24 ? 12.602 -13.273 -0.292 1 98.25 24 ALA B CA 1
ATOM 948 C C . ALA B 1 24 ? 12.555 -14.781 -0.053 1 98.25 24 ALA B C 1
ATOM 950 O O . ALA B 1 24 ? 12.734 -15.57 -0.985 1 98.25 24 ALA B O 1
ATOM 951 N N . ARG B 1 25 ? 12.422 -15.172 1.195 1 98.25 25 ARG B N 1
ATOM 952 C CA . ARG B 1 25 ? 12.18 -16.562 1.572 1 98.25 25 ARG B CA 1
ATOM 953 C C . ARG B 1 25 ? 10.711 -16.781 1.919 1 98.25 25 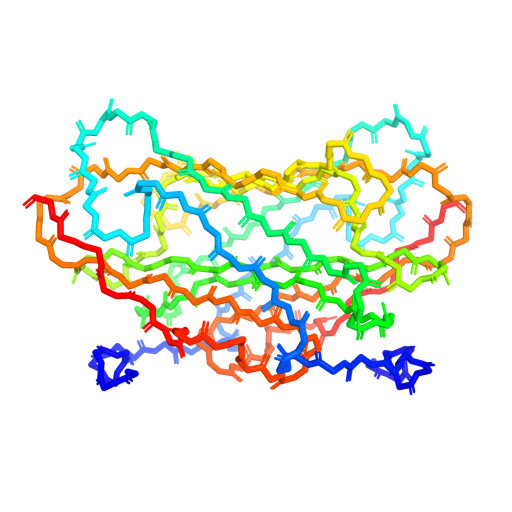ARG B C 1
ATOM 955 O O . ARG B 1 25 ? 10.133 -16.031 2.717 1 98.25 25 ARG B O 1
ATOM 962 N N . CYS B 1 26 ? 10.203 -17.844 1.354 1 98.38 26 CYS B N 1
ATOM 963 C CA . CYS B 1 26 ? 8.805 -18.125 1.615 1 98.38 26 CYS B CA 1
ATOM 964 C C . CYS B 1 26 ? 8.547 -18.297 3.107 1 98.38 26 CYS B C 1
ATOM 966 O O . CYS B 1 26 ? 9.352 -18.922 3.812 1 98.38 26 CYS B O 1
ATOM 968 N N . ASN B 1 27 ? 7.492 -17.688 3.527 1 98.19 27 ASN B N 1
ATOM 969 C CA . ASN B 1 27 ? 6.961 -17.844 4.879 1 98.19 27 ASN B CA 1
ATOM 970 C C . ASN B 1 27 ? 7.852 -17.156 5.91 1 98.19 27 ASN B C 1
ATOM 972 O O . ASN B 1 27 ? 7.773 -17.438 7.102 1 98.19 27 ASN B O 1
ATOM 976 N N . GLN B 1 28 ? 8.812 -16.359 5.465 1 98.38 28 GLN B N 1
ATOM 977 C CA . GLN B 1 28 ? 9.633 -15.516 6.324 1 98.38 28 GLN B CA 1
ATOM 978 C C . GLN B 1 28 ? 9.398 -14.031 6.031 1 98.38 28 GLN B C 1
ATOM 980 O O . GLN B 1 28 ? 9.328 -13.625 4.867 1 98.38 28 GLN B O 1
ATOM 985 N N . THR B 1 29 ? 9.25 -13.297 7.074 1 98.62 29 THR B N 1
ATOM 986 C CA . THR B 1 29 ? 9.086 -11.859 6.918 1 98.62 29 THR B CA 1
ATOM 987 C C . THR B 1 29 ? 10.352 -11.227 6.355 1 98.62 29 THR B C 1
ATOM 989 O O . THR B 1 29 ? 11.453 -11.492 6.84 1 98.62 29 THR B O 1
ATOM 992 N N . GLN B 1 30 ? 10.195 -10.422 5.273 1 98.81 30 GLN B N 1
ATOM 993 C CA . GLN B 1 30 ? 11.258 -9.594 4.711 1 98.81 30 GLN B CA 1
ATOM 994 C C . GLN B 1 30 ? 10.984 -8.109 4.949 1 98.81 30 GLN B C 1
ATOM 996 O O . GLN B 1 30 ? 9.828 -7.703 5.098 1 98.81 30 GLN B O 1
ATOM 1001 N N . THR B 1 31 ? 12.078 -7.305 5.02 1 98.75 31 THR B N 1
ATOM 1002 C CA . THR B 1 31 ? 11.891 -5.879 5.262 1 98.75 31 THR B CA 1
ATOM 1003 C C . THR B 1 31 ? 12.766 -5.055 4.328 1 98.75 31 THR B C 1
ATOM 1005 O O . THR B 1 31 ? 13.758 -5.559 3.789 1 98.75 31 THR B O 1
ATOM 1008 N N . PHE B 1 32 ? 12.438 -3.836 4.121 1 98.81 32 PHE B N 1
ATOM 1009 C CA . PHE B 1 32 ? 13.219 -2.752 3.535 1 98.81 32 PHE B CA 1
ATOM 1010 C C . PHE B 1 32 ? 12.734 -1.399 4.043 1 98.81 32 PHE B C 1
ATOM 1012 O O . PHE B 1 32 ? 11.727 -1.321 4.754 1 98.81 32 PHE B O 1
ATOM 1019 N N . THR B 1 33 ? 13.492 -0.355 3.768 1 98.88 33 THR B N 1
ATOM 1020 C CA . THR B 1 33 ? 13.133 0.966 4.27 1 98.88 33 THR B CA 1
ATOM 1021 C C . THR B 1 33 ? 12.938 1.949 3.119 1 98.88 33 THR B C 1
ATOM 1023 O O . THR B 1 33 ? 13.539 1.793 2.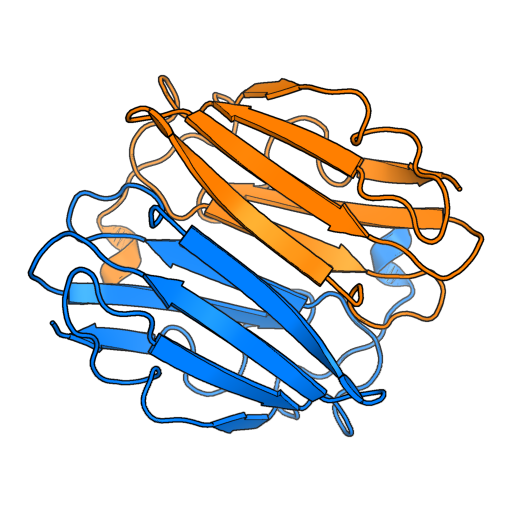055 1 98.88 33 THR B O 1
ATOM 1026 N N . ILE B 1 34 ? 12.094 2.873 3.295 1 98.94 34 ILE B N 1
ATOM 1027 C CA . ILE B 1 34 ? 11.812 3.98 2.387 1 98.94 34 ILE B CA 1
ATOM 1028 C C . ILE B 1 34 ? 12.062 5.309 3.102 1 98.94 34 ILE B C 1
ATOM 1030 O O . ILE B 1 34 ? 11.594 5.512 4.223 1 98.94 34 ILE B O 1
ATOM 1034 N N . ASP B 1 35 ? 12.773 6.18 2.541 1 98.94 35 ASP B N 1
ATOM 1035 C CA . ASP B 1 35 ? 13.031 7.516 3.078 1 98.94 35 ASP B CA 1
ATOM 1036 C C . ASP B 1 35 ? 12.555 8.594 2.109 1 98.94 35 ASP B C 1
ATOM 1038 O O . ASP B 1 35 ? 13.055 8.695 0.988 1 98.94 35 ASP B O 1
ATOM 1042 N N . VAL B 1 36 ? 11.648 9.414 2.529 1 98.81 36 VAL B N 1
ATOM 1043 C CA . VAL B 1 36 ? 11.086 10.445 1.658 1 98.81 36 VAL B CA 1
ATOM 1044 C C . VAL B 1 36 ? 11.578 11.82 2.1 1 98.81 36 VAL B C 1
ATOM 1046 O O . VAL B 1 36 ? 10.953 12.836 1.785 1 98.81 36 VAL B O 1
ATOM 1049 N N . LYS B 1 37 ? 12.602 11.922 2.844 1 98.25 37 LYS B N 1
ATOM 1050 C CA . LYS B 1 37 ? 13.102 13.141 3.471 1 98.25 37 LYS B CA 1
ATOM 1051 C C . LYS B 1 37 ? 13.281 14.25 2.441 1 98.25 37 LYS B C 1
ATOM 1053 O O . LYS B 1 37 ? 12.953 15.414 2.705 1 98.25 37 LYS B O 1
ATOM 1058 N N . ASP B 1 38 ? 13.711 13.953 1.293 1 98.5 38 ASP B N 1
ATOM 1059 C CA . ASP B 1 38 ? 14.008 14.969 0.285 1 98.5 38 ASP B CA 1
ATOM 1060 C C . ASP B 1 38 ? 12.961 14.961 -0.826 1 98.5 38 ASP B C 1
ATOM 1062 O O . ASP B 1 38 ? 13.156 15.578 -1.875 1 98.5 38 ASP B O 1
ATOM 1066 N N . ALA B 1 39 ? 11.891 14.297 -0.596 1 98.69 39 ALA B N 1
ATOM 1067 C CA . ALA B 1 39 ? 11.008 14.016 -1.723 1 98.69 39 ALA B CA 1
ATOM 1068 C C . ALA B 1 39 ? 9.766 14.906 -1.683 1 98.69 39 ALA B C 1
ATOM 1070 O O . ALA B 1 39 ? 8.961 14.898 -2.615 1 98.69 39 ALA B O 1
ATOM 1071 N N . GLY B 1 40 ? 9.555 15.711 -0.572 1 97.69 40 GLY B N 1
ATOM 1072 C CA . GLY B 1 40 ? 8.375 16.547 -0.463 1 97.69 40 GLY B CA 1
ATOM 1073 C C . GLY B 1 40 ? 7.18 15.828 0.125 1 97.69 40 GLY B C 1
ATOM 1074 O O . GLY B 1 40 ? 7.32 15.047 1.069 1 97.69 40 GLY B O 1
ATOM 1075 N N . HIS B 1 41 ? 6.008 16.172 -0.312 1 97.88 41 HIS B N 1
ATOM 1076 C CA . HIS B 1 41 ? 4.75 15.703 0.248 1 97.88 41 HIS B CA 1
ATOM 1077 C C . HIS B 1 41 ? 3.91 14.992 -0.81 1 97.88 41 HIS B C 1
ATOM 1079 O O . HIS B 1 41 ? 3.6 15.578 -1.854 1 97.88 41 HIS B O 1
ATOM 1085 N N . ALA B 1 42 ? 3.633 13.789 -0.579 1 97.44 42 ALA B N 1
ATOM 1086 C CA . ALA B 1 42 ? 2.793 12.977 -1.461 1 97.44 42 ALA B CA 1
ATOM 1087 C C . ALA B 1 42 ? 2.379 11.68 -0.784 1 97.44 42 ALA B C 1
ATOM 1089 O O . ALA B 1 42 ? 2.875 11.344 0.296 1 97.44 42 ALA B O 1
ATOM 1090 N N . MET B 1 43 ? 1.52 11 -1.391 1 97.75 43 MET B N 1
ATOM 1091 C CA . MET B 1 43 ? 1.106 9.672 -0.946 1 97.75 43 MET B CA 1
ATOM 1092 C C . MET B 1 43 ? 2.16 8.625 -1.3 1 97.75 43 MET B C 1
ATOM 1094 O O . MET B 1 43 ? 2.777 8.695 -2.363 1 97.75 43 MET B O 1
ATOM 1098 N N . LEU B 1 44 ? 2.41 7.762 -0.385 1 98.56 44 LEU B N 1
ATOM 1099 C CA . LEU B 1 44 ? 3.223 6.57 -0.62 1 98.56 44 LEU B CA 1
ATOM 1100 C C . LEU B 1 44 ? 2.342 5.348 -0.851 1 98.56 44 LEU B C 1
ATOM 1102 O O . LEU B 1 44 ? 1.439 5.07 -0.057 1 98.56 44 LEU B O 1
ATOM 1106 N N . CYS B 1 45 ? 2.525 4.66 -1.916 1 98.38 45 CYS B N 1
ATOM 1107 C CA . CYS B 1 45 ? 1.807 3.426 -2.215 1 98.38 45 CYS B CA 1
ATOM 1108 C C . CYS B 1 45 ? 2.777 2.283 -2.488 1 98.38 45 CYS B C 1
ATOM 1110 O O . CYS B 1 45 ? 3.666 2.406 -3.334 1 98.38 45 CYS B O 1
ATOM 1112 N N . VAL B 1 46 ? 2.633 1.215 -1.77 1 98.81 46 VAL B N 1
ATOM 1113 C CA . VAL B 1 46 ? 3.426 0.003 -1.948 1 98.81 46 VAL B CA 1
ATOM 1114 C C . VAL B 1 46 ? 2.508 -1.169 -2.291 1 98.81 46 VAL B C 1
ATOM 1116 O O . VAL B 1 46 ? 1.499 -1.393 -1.617 1 98.81 46 VAL B O 1
ATOM 1119 N N . GLY B 1 47 ? 2.734 -1.839 -3.336 1 98.38 47 GLY B N 1
ATOM 1120 C CA . GLY B 1 47 ? 1.987 -3.02 -3.738 1 98.38 47 GLY B CA 1
ATOM 1121 C C . GLY B 1 47 ? 2.875 -4.164 -4.184 1 98.38 47 GLY B C 1
ATOM 1122 O O . GLY B 1 47 ? 3.951 -3.943 -4.742 1 98.38 47 GLY B O 1
ATOM 1123 N N . MET B 1 48 ? 2.416 -5.363 -3.902 1 98.38 48 MET B N 1
ATOM 1124 C CA . MET B 1 48 ? 3.107 -6.562 -4.363 1 98.38 48 MET B CA 1
ATOM 1125 C C . MET B 1 48 ? 2.129 -7.539 -5.008 1 98.38 48 MET B C 1
ATOM 1127 O O . MET B 1 48 ? 0.98 -7.652 -4.574 1 98.38 48 MET B O 1
ATOM 1131 N N . VAL B 1 49 ? 2.646 -8.242 -5.93 1 98.19 49 VAL B N 1
ATOM 1132 C CA . VAL B 1 49 ? 1.843 -9.258 -6.594 1 98.19 49 VAL B CA 1
ATOM 1133 C C . VAL B 1 49 ? 2.643 -10.555 -6.707 1 98.19 49 VAL B C 1
ATOM 1135 O O . VAL B 1 49 ? 3.844 -10.531 -6.992 1 98.19 49 VAL B O 1
ATOM 1138 N N . ALA B 1 50 ? 1.957 -11.656 -6.449 1 97.81 50 ALA B N 1
ATOM 1139 C CA . ALA B 1 50 ? 2.539 -12.992 -6.465 1 97.81 50 ALA B CA 1
ATOM 1140 C C . ALA B 1 50 ? 2.619 -13.539 -7.887 1 97.81 50 ALA B C 1
ATOM 1142 O O . ALA B 1 50 ? 2.051 -12.961 -8.812 1 97.81 50 ALA B O 1
ATOM 1143 N N . PRO B 1 51 ? 3.334 -14.664 -8.047 1 96.75 51 PRO B N 1
ATOM 1144 C CA . PRO B 1 51 ? 3.43 -15.289 -9.367 1 96.75 51 PRO B CA 1
ATOM 1145 C C . PRO B 1 51 ? 2.064 -15.664 -9.945 1 96.75 51 PRO B C 1
ATOM 1147 O O . PRO B 1 51 ? 1.877 -15.633 -11.164 1 96.75 51 PRO B O 1
ATOM 1150 N N . ASN B 1 52 ? 1.114 -15.938 -9.125 1 95.56 52 ASN B N 1
ATOM 1151 C CA . ASN B 1 52 ? -0.195 -16.359 -9.617 1 95.56 52 ASN B CA 1
ATOM 1152 C C . ASN B 1 52 ? -1.077 -15.156 -9.953 1 95.56 52 ASN B C 1
ATOM 1154 O O . ASN B 1 52 ? -2.223 -15.328 -10.375 1 95.56 52 ASN B O 1
ATOM 1158 N N . GLY B 1 53 ? -0.563 -13.969 -9.648 1 96.88 53 GLY B N 1
ATOM 1159 C CA . GLY B 1 53 ? -1.263 -12.766 -10.055 1 96.88 53 GLY B CA 1
ATOM 1160 C C . GLY B 1 53 ? -2.143 -12.188 -8.969 1 96.88 53 GLY B C 1
ATOM 1161 O O . GLY B 1 53 ? -2.834 -11.188 -9.18 1 96.88 53 GLY B O 1
ATOM 1162 N N . LEU B 1 54 ? -2.119 -12.812 -7.812 1 97.75 54 LEU B N 1
ATOM 1163 C CA . LEU B 1 54 ? -2.873 -12.266 -6.691 1 97.75 54 LEU B CA 1
ATOM 1164 C C . LEU B 1 54 ? -1.974 -11.438 -5.781 1 97.75 54 LEU B C 1
ATOM 1166 O O . LEU B 1 54 ? -0.761 -11.656 -5.73 1 97.75 54 LEU B O 1
ATOM 1170 N N . PRO B 1 55 ? -2.57 -10.43 -5.094 1 98.06 55 PRO B N 1
ATOM 1171 C CA . PRO B 1 55 ? -1.771 -9.68 -4.125 1 98.06 55 PRO B CA 1
ATOM 1172 C C . PRO B 1 55 ? -1.142 -10.57 -3.059 1 98.06 55 PRO B C 1
ATOM 1174 O O . PRO B 1 55 ? -1.655 -11.656 -2.773 1 98.06 55 PRO B O 1
ATOM 1177 N N . GLU B 1 56 ? -0.037 -10.109 -2.523 1 98.25 56 GLU B N 1
ATOM 1178 C CA . GLU B 1 56 ? 0.667 -10.875 -1.5 1 98.25 56 GLU B CA 1
ATOM 1179 C C . GLU B 1 56 ? -0.153 -10.961 -0.216 1 98.25 56 GLU B C 1
ATOM 1181 O O . GLU B 1 56 ? -0.971 -10.086 0.066 1 98.25 56 GLU B O 1
ATOM 1186 N N . PRO B 1 57 ? 0.052 -12.023 0.583 1 98.5 57 PRO B N 1
ATOM 1187 C CA . PRO B 1 57 ? -0.818 -12.266 1.735 1 98.5 57 PRO B CA 1
ATOM 1188 C C . PRO B 1 57 ? -0.626 -11.242 2.85 1 98.5 57 PRO B C 1
ATOM 1190 O O . PRO B 1 57 ? -1.51 -11.062 3.691 1 98.5 57 PRO B O 1
ATOM 1193 N N . GLU B 1 58 ? 0.573 -10.625 2.945 1 98.75 58 GLU B N 1
ATOM 1194 C CA . GLU B 1 58 ? 0.844 -9.68 4.023 1 98.75 58 GLU B CA 1
ATOM 1195 C C . GLU B 1 58 ? 1.808 -8.586 3.568 1 98.75 58 GLU B C 1
ATOM 1197 O O . GLU B 1 58 ? 2.854 -8.875 2.986 1 98.75 58 GLU B O 1
ATOM 1202 N N . LEU B 1 59 ? 1.481 -7.359 3.836 1 98.88 59 LEU B N 1
ATOM 1203 C CA . LEU B 1 59 ? 2.303 -6.184 3.57 1 98.88 59 LEU B CA 1
ATOM 1204 C C . LEU B 1 59 ? 1.979 -5.059 4.547 1 98.88 59 LEU B C 1
ATOM 1206 O O . LEU B 1 59 ? 0.815 -4.68 4.699 1 98.88 59 LEU B O 1
ATOM 1210 N N . MET B 1 60 ? 3.002 -4.555 5.219 1 98.94 60 MET B N 1
ATOM 1211 C CA . MET B 1 60 ? 2.82 -3.506 6.219 1 98.94 60 MET B CA 1
ATOM 1212 C C . MET B 1 60 ? 3.789 -2.352 5.98 1 98.94 60 MET B C 1
ATOM 1214 O O . MET B 1 60 ? 4.969 -2.572 5.699 1 98.94 60 MET B O 1
ATOM 1218 N N . VAL B 1 61 ? 3.312 -1.2 6 1 98.94 61 VAL B N 1
ATOM 1219 C CA . VAL B 1 61 ? 4.102 0.029 5.992 1 98.94 61 VAL B CA 1
ATOM 1220 C C . VAL B 1 61 ? 4.008 0.71 7.355 1 98.94 61 VAL B C 1
ATOM 1222 O O . VAL B 1 61 ? 2.91 1.002 7.84 1 98.94 61 VAL B O 1
ATOM 1225 N N . LYS B 1 62 ? 5.164 0.924 7.957 1 98.88 62 LYS B N 1
ATOM 1226 C CA . LYS B 1 62 ? 5.207 1.521 9.289 1 98.88 62 LYS B CA 1
ATOM 1227 C C . LYS B 1 62 ? 6.215 2.664 9.344 1 98.88 62 LYS B C 1
ATOM 1229 O O . LYS B 1 62 ? 7.363 2.508 8.93 1 98.88 62 LYS B O 1
ATOM 1234 N N . LYS B 1 63 ? 5.789 3.734 9.922 1 98.75 63 LYS B N 1
ATOM 1235 C CA . LYS B 1 63 ? 6.652 4.902 10.078 1 98.75 63 LYS B CA 1
ATOM 1236 C C . LYS B 1 63 ? 7.664 4.691 11.203 1 98.75 63 LYS B C 1
ATOM 1238 O O . LYS B 1 63 ? 7.297 4.273 12.297 1 98.75 63 LYS B O 1
ATOM 1243 N N . ASN B 1 64 ? 8.969 5.031 10.93 1 98.19 64 ASN B N 1
ATOM 1244 C CA . ASN B 1 64 ? 10.039 4.949 11.922 1 98.19 64 ASN B CA 1
ATOM 1245 C C . ASN B 1 64 ? 10.336 6.312 12.539 1 98.19 64 ASN B C 1
ATOM 1247 O O . ASN B 1 64 ? 10.578 6.41 13.742 1 98.19 64 ASN B O 1
ATOM 1251 N N . ASN B 1 65 ? 10.406 7.277 11.797 1 96.81 65 ASN B N 1
ATOM 1252 C CA . ASN B 1 65 ? 10.633 8.68 12.117 1 96.81 65 ASN B CA 1
ATOM 1253 C C . ASN B 1 65 ? 9.906 9.602 11.141 1 96.81 65 ASN B C 1
ATOM 1255 O O . ASN B 1 65 ? 9.164 9.141 10.273 1 96.81 65 ASN B O 1
ATOM 1259 N N . PRO B 1 66 ? 10.031 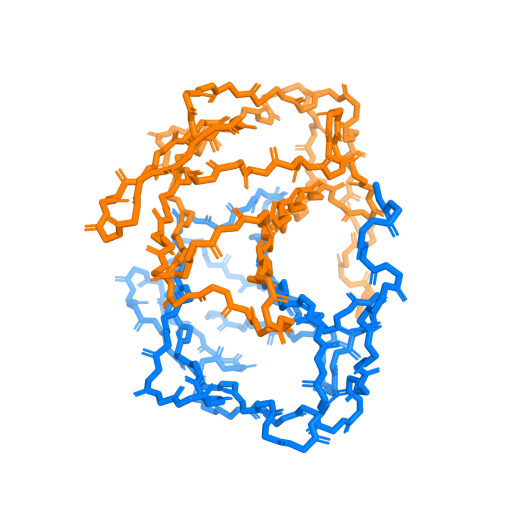10.734 11.211 1 95.75 66 PRO B N 1
ATOM 1260 C CA . PRO B 1 66 ? 9.156 11.648 10.477 1 95.75 66 PRO B CA 1
ATOM 1261 C C . PRO B 1 66 ? 9.141 11.367 8.977 1 95.75 66 PRO B C 1
ATOM 1263 O O . PRO B 1 66 ? 8.117 11.594 8.312 1 95.75 66 PRO B O 1
ATOM 1266 N N . THR B 1 67 ? 10.25 10.875 8.383 1 98.12 67 THR B N 1
ATOM 1267 C CA . THR B 1 67 ? 10.266 10.75 6.926 1 98.12 67 THR B CA 1
ATOM 1268 C C . THR B 1 67 ? 10.648 9.328 6.508 1 98.12 67 THR B C 1
ATOM 1270 O O . THR B 1 67 ? 10.797 9.047 5.316 1 98.12 67 THR B O 1
ATOM 1273 N N . GLN B 1 68 ? 10.875 8.422 7.492 1 98.81 68 GLN B N 1
ATOM 1274 C CA . GLN B 1 68 ? 11.336 7.074 7.176 1 98.81 68 GLN B CA 1
ATOM 1275 C C . GLN B 1 68 ? 10.273 6.035 7.535 1 98.81 68 GLN B C 1
ATOM 1277 O O . GLN B 1 68 ? 9.68 6.094 8.617 1 98.81 68 GLN B O 1
ATOM 1282 N N . TYR B 1 69 ? 10.188 5.059 6.645 1 98.88 69 TYR B N 1
ATOM 1283 C CA . TYR B 1 69 ? 9.211 3.984 6.793 1 98.88 69 TYR B CA 1
ATOM 1284 C C . TYR B 1 69 ? 9.867 2.623 6.59 1 98.88 69 TYR B C 1
ATOM 1286 O O . TYR B 1 69 ? 10.742 2.469 5.734 1 98.88 69 TYR B O 1
ATOM 1294 N N . THR B 1 70 ? 9.43 1.661 7.383 1 98.94 70 THR B N 1
ATOM 1295 C CA . THR B 1 70 ? 9.789 0.265 7.156 1 98.94 70 THR B CA 1
ATOM 1296 C C . THR B 1 70 ? 8.633 -0.495 6.52 1 98.94 70 THR B C 1
ATOM 1298 O O . THR B 1 70 ? 7.488 -0.384 6.965 1 98.94 70 THR B O 1
ATOM 1301 N N . VAL B 1 71 ? 8.93 -1.203 5.457 1 98.94 71 VAL B N 1
ATOM 1302 C CA . VAL B 1 71 ? 7.973 -2.111 4.836 1 98.94 71 VAL B CA 1
ATOM 1303 C C . VAL B 1 71 ? 8.312 -3.555 5.203 1 98.94 71 VAL B C 1
ATOM 1305 O O . VAL B 1 71 ? 9.477 -3.965 5.113 1 98.94 71 VAL B O 1
ATOM 1308 N N . SER B 1 72 ? 7.363 -4.258 5.676 1 98.94 72 SER B N 1
ATOM 1309 C CA . SER B 1 72 ? 7.457 -5.695 5.914 1 98.94 72 SER B CA 1
ATOM 1310 C C . SER B 1 72 ? 6.465 -6.461 5.051 1 98.94 72 SER B C 1
ATOM 1312 O O . SER B 1 72 ? 5.332 -6.02 4.852 1 98.94 72 SER B O 1
ATOM 1314 N N . TYR B 1 73 ? 6.93 -7.551 4.559 1 98.88 73 TYR B N 1
ATOM 1315 C CA . TYR B 1 73 ? 6.031 -8.367 3.748 1 98.88 73 TYR B CA 1
ATOM 1316 C C . TYR B 1 73 ? 6.398 -9.844 3.85 1 98.88 73 TYR B C 1
ATOM 1318 O O . TYR B 1 73 ? 7.5 -10.188 4.281 1 98.88 73 TYR B O 1
ATOM 1326 N N . LYS B 1 74 ? 5.43 -10.68 3.477 1 98.62 74 LYS B N 1
ATOM 1327 C CA . LYS B 1 74 ? 5.613 -12.133 3.398 1 98.62 74 LYS B CA 1
ATOM 1328 C C . LYS B 1 74 ? 5.137 -12.672 2.055 1 98.62 74 LYS B C 1
ATOM 1330 O O . LYS B 1 74 ? 4.098 -12.242 1.538 1 98.62 74 LYS B O 1
ATOM 1335 N N . VAL B 1 75 ? 5.898 -13.578 1.565 1 98.62 75 VAL B N 1
ATOM 1336 C CA . VAL B 1 75 ? 5.461 -14.312 0.385 1 98.62 75 VAL B CA 1
ATOM 1337 C C . VAL B 1 75 ? 5.27 -15.789 0.741 1 98.62 75 VAL B C 1
ATOM 1339 O O . VAL B 1 75 ? 5.906 -16.297 1.665 1 98.62 75 VAL B O 1
ATOM 1342 N N . VAL B 1 76 ? 4.395 -16.406 -0.009 1 98.12 76 VAL B N 1
ATOM 1343 C CA . VAL B 1 76 ? 4.129 -17.797 0.354 1 98.12 76 VAL B CA 1
ATOM 1344 C C . VAL B 1 76 ? 4.289 -18.688 -0.873 1 98.12 76 VAL B C 1
ATOM 1346 O O . VAL B 1 76 ? 4.32 -19.922 -0.754 1 98.12 76 VAL B O 1
ATOM 1349 N N . GLU B 1 77 ? 4.367 -18.141 -2.029 1 97.56 77 GLU B N 1
ATOM 1350 C CA . GLU B 1 77 ? 4.535 -18.875 -3.279 1 97.56 77 GLU B CA 1
ATOM 1351 C C . GLU B 1 77 ? 5.953 -18.734 -3.82 1 97.56 77 GLU B C 1
ATOM 1353 O O . GLU B 1 77 ? 6.516 -17.641 -3.826 1 97.56 77 GLU B O 1
ATOM 1358 N N . ALA B 1 78 ? 6.484 -19.844 -4.238 1 98 78 ALA B N 1
ATOM 1359 C CA . ALA B 1 78 ? 7.781 -19.781 -4.906 1 98 78 ALA B CA 1
ATOM 1360 C C . ALA B 1 78 ? 7.656 -19.125 -6.277 1 98 78 ALA B C 1
ATOM 1362 O O . ALA B 1 78 ? 6.609 -19.219 -6.922 1 98 78 ALA B O 1
ATOM 1363 N N . GLY B 1 79 ? 8.742 -18.406 -6.676 1 97.62 79 GLY B N 1
ATOM 1364 C CA . GLY B 1 79 ? 8.758 -17.781 -7.988 1 97.62 79 GLY B CA 1
ATOM 1365 C C . GLY B 1 79 ? 9.125 -16.312 -7.941 1 97.62 79 GLY B C 1
ATOM 1366 O O . GLY B 1 79 ? 9.773 -15.859 -7 1 97.62 79 GLY B O 1
ATOM 1367 N N . GLU B 1 80 ? 8.773 -15.625 -8.984 1 97.12 80 GLU B N 1
ATOM 1368 C CA . GLU B 1 80 ? 9.07 -14.203 -9.094 1 97.12 80 GLU B CA 1
ATOM 1369 C C . GLU B 1 80 ? 7.895 -13.352 -8.633 1 97.12 80 GLU B C 1
ATOM 1371 O O . GLU B 1 80 ? 6.773 -13.516 -9.125 1 97.12 80 GLU B O 1
ATOM 1376 N N . HIS B 1 81 ? 8.141 -12.57 -7.719 1 97.88 81 HIS B N 1
ATOM 1377 C CA . HIS B 1 81 ? 7.176 -11.594 -7.227 1 97.88 81 HIS B CA 1
ATOM 1378 C C . HIS B 1 81 ? 7.523 -10.188 -7.703 1 97.88 81 HIS B C 1
ATOM 1380 O O . HIS B 1 81 ? 8.695 -9.875 -7.918 1 97.88 81 HIS B O 1
ATOM 1386 N N . THR B 1 82 ? 6.516 -9.391 -7.848 1 97.88 82 THR B N 1
ATOM 1387 C CA . THR B 1 82 ? 6.75 -8.008 -8.25 1 97.88 82 THR B CA 1
ATOM 1388 C C . THR B 1 82 ? 6.352 -7.047 -7.129 1 97.88 82 THR B C 1
ATOM 1390 O O . THR B 1 82 ? 5.27 -7.172 -6.555 1 97.88 82 THR B O 1
ATOM 1393 N N . LEU B 1 83 ? 7.23 -6.16 -6.781 1 98.38 83 LEU B N 1
ATOM 1394 C CA . LEU B 1 83 ? 7.055 -5.098 -5.797 1 98.38 83 LEU B CA 1
ATOM 1395 C C . LEU B 1 83 ? 7.066 -3.727 -6.469 1 98.38 83 LEU B C 1
ATOM 1397 O O . LEU B 1 83 ? 8.039 -3.365 -7.137 1 98.38 83 LEU B O 1
ATOM 1401 N N . CYS B 1 84 ? 5.992 -2.986 -6.309 1 98.19 84 CYS B N 1
ATOM 1402 C CA . CYS B 1 84 ? 5.902 -1.633 -6.844 1 98.19 84 CYS B CA 1
ATOM 1403 C C . CYS B 1 84 ? 5.82 -0.604 -5.723 1 98.19 84 CYS B C 1
ATOM 1405 O O . CYS B 1 84 ? 5.105 -0.811 -4.738 1 98.19 84 CYS B O 1
ATOM 1407 N N . ILE B 1 85 ? 6.539 0.441 -5.855 1 98.81 85 ILE B N 1
ATOM 1408 C CA . ILE B 1 85 ? 6.539 1.567 -4.926 1 98.81 85 ILE B CA 1
ATOM 1409 C C . ILE B 1 85 ? 6.32 2.869 -5.695 1 98.81 85 ILE B C 1
ATOM 1411 O O . ILE B 1 85 ? 7.062 3.176 -6.633 1 98.81 85 ILE B O 1
ATOM 1415 N N . ARG B 1 86 ? 5.32 3.58 -5.309 1 98.12 86 ARG B N 1
ATOM 1416 C CA . ARG B 1 86 ? 5.031 4.883 -5.895 1 98.12 86 ARG B CA 1
ATOM 1417 C C . ARG B 1 86 ? 5.008 5.973 -4.828 1 98.12 86 ARG B C 1
ATOM 1419 O O . ARG B 1 86 ? 4.617 5.723 -3.688 1 98.12 86 ARG B O 1
ATOM 1426 N N . PHE B 1 87 ? 5.414 7.094 -5.172 1 98.19 87 PHE B N 1
ATOM 1427 C CA . PHE B 1 87 ? 5.281 8.344 -4.438 1 98.19 87 PHE B CA 1
ATOM 1428 C C . PHE B 1 87 ? 4.566 9.391 -5.281 1 98.19 87 PHE B C 1
ATOM 1430 O O . PHE B 1 87 ? 5.055 9.789 -6.34 1 98.19 87 PHE B O 1
ATOM 1437 N N . GLY B 1 88 ? 3.393 9.695 -4.832 1 95.5 88 GLY B N 1
ATOM 1438 C CA . GLY B 1 88 ? 2.5 10.344 -5.773 1 95.5 88 GLY B CA 1
ATOM 1439 C C . GLY B 1 88 ? 2.104 9.461 -6.938 1 95.5 88 GLY B C 1
ATOM 1440 O O . GLY B 1 88 ? 1.675 8.32 -6.734 1 95.5 88 GLY B O 1
ATOM 1441 N N . ASP B 1 89 ? 2.158 9.945 -8.133 1 93 89 ASP B N 1
ATOM 1442 C CA . ASP B 1 89 ? 1.697 9.219 -9.312 1 93 89 ASP B CA 1
ATOM 1443 C C . ASP B 1 89 ? 2.863 8.539 -10.031 1 93 89 ASP B C 1
ATOM 1445 O O . ASP B 1 89 ? 2.684 7.945 -11.094 1 93 89 ASP B O 1
ATOM 1449 N N . GLU B 1 90 ? 4 8.625 -9.375 1 96.38 90 GLU B N 1
ATOM 1450 C CA . GLU B 1 90 ? 5.176 8.156 -10.102 1 96.38 90 GLU B CA 1
ATOM 1451 C C . GLU B 1 90 ? 5.879 7.031 -9.344 1 96.38 90 GLU B C 1
ATOM 1453 O O . GLU B 1 90 ? 5.926 7.043 -8.109 1 96.38 90 GLU B O 1
ATOM 1458 N N . GLU B 1 91 ? 6.477 6.102 -10.109 1 97.44 91 GLU B N 1
ATOM 1459 C CA . GLU B 1 91 ? 7.316 5.066 -9.516 1 97.44 91 GLU B CA 1
ATOM 1460 C C . GLU B 1 91 ? 8.609 5.652 -8.961 1 97.44 91 GLU B C 1
ATOM 1462 O O . GLU B 1 91 ? 9.219 6.527 -9.586 1 97.44 91 GLU B O 1
ATOM 1467 N N . VAL B 1 92 ? 9.016 5.145 -7.863 1 98.75 92 VAL B N 1
ATOM 1468 C CA . VAL B 1 92 ? 10.305 5.559 -7.316 1 98.75 92 VAL B CA 1
ATOM 1469 C C . VAL B 1 92 ? 11.43 4.871 -8.078 1 98.75 92 VAL B C 1
ATOM 1471 O O . VAL B 1 92 ? 11.203 3.891 -8.789 1 98.75 92 VAL B O 1
ATOM 1474 N N . PRO B 1 93 ? 12.68 5.348 -7.91 1 98.69 93 PRO B N 1
ATOM 1475 C CA . PRO B 1 93 ? 13.789 4.68 -8.586 1 98.69 93 PRO B CA 1
ATOM 1476 C C . PRO B 1 93 ? 13.898 3.199 -8.234 1 98.69 93 PRO B C 1
ATOM 1478 O O . PRO B 1 93 ? 13.812 2.836 -7.059 1 98.69 93 PRO B O 1
ATOM 1481 N N . GLY B 1 94 ? 14.055 2.383 -9.25 1 97.81 94 GLY B N 1
ATOM 1482 C CA . GLY B 1 94 ? 14.203 0.948 -9.062 1 97.81 94 GLY B CA 1
ATOM 1483 C C . GLY B 1 94 ? 12.891 0.198 -9.172 1 97.81 94 GLY B C 1
ATOM 1484 O O . GLY B 1 94 ? 12.875 -1.013 -9.406 1 97.81 94 GLY B O 1
ATOM 1485 N N . SER B 1 95 ? 11.727 0.818 -8.906 1 98.12 95 SER B N 1
ATOM 1486 C CA . SER B 1 95 ? 10.406 0.205 -8.984 1 98.12 95 SER B CA 1
ATOM 1487 C C . SER B 1 95 ? 9.938 0.094 -10.438 1 98.12 95 SER B C 1
ATOM 1489 O O . SER B 1 95 ? 10.18 0.992 -11.242 1 98.12 95 SER B O 1
ATOM 1491 N N . PRO B 1 96 ? 9.406 -0.928 -10.766 1 97.5 96 PRO B N 1
ATOM 1492 C CA . PRO B 1 96 ? 9.094 -2.117 -9.969 1 97.5 96 PRO B CA 1
ATOM 1493 C C . PRO B 1 96 ? 10.312 -3.008 -9.734 1 97.5 96 PRO B C 1
ATOM 1495 O O . PRO B 1 96 ? 11.188 -3.1 -10.594 1 97.5 96 PRO B O 1
ATOM 1498 N N . PHE B 1 97 ? 10.328 -3.613 -8.594 1 98 97 PHE B N 1
ATOM 1499 C CA . PHE B 1 97 ? 11.367 -4.578 -8.242 1 98 97 PHE B CA 1
ATOM 1500 C C . PHE B 1 97 ? 10.883 -6 -8.492 1 98 97 PHE B C 1
ATOM 1502 O O . PHE B 1 97 ? 9.727 -6.328 -8.25 1 98 97 PHE B O 1
ATOM 1509 N N . SER B 1 98 ? 11.766 -6.793 -8.969 1 97.62 98 SER B N 1
ATOM 1510 C CA . SER B 1 98 ? 11.547 -8.234 -9.055 1 97.62 98 SER B CA 1
ATOM 1511 C C . SER B 1 98 ? 12.164 -8.961 -7.863 1 97.62 98 SER B C 1
ATOM 1513 O O . SER B 1 98 ? 13.375 -8.875 -7.637 1 97.62 98 SER B O 1
ATOM 1515 N N . ILE B 1 99 ? 11.289 -9.617 -7.152 1 98.12 99 ILE B N 1
ATOM 1516 C CA . ILE B 1 99 ? 11.75 -10.336 -5.965 1 98.12 99 ILE B CA 1
ATOM 1517 C C . ILE B 1 99 ? 11.781 -11.836 -6.25 1 98.12 99 ILE B C 1
ATOM 1519 O O . ILE B 1 99 ? 10.742 -12.438 -6.539 1 98.12 99 ILE B O 1
ATOM 1523 N N . ALA B 1 100 ? 12.898 -12.352 -6.125 1 97.12 100 ALA B N 1
ATOM 1524 C CA . ALA B 1 100 ? 13.039 -13.789 -6.348 1 97.12 100 ALA B CA 1
ATOM 1525 C C . ALA B 1 100 ? 12.898 -14.562 -5.039 1 97.12 100 ALA B C 1
ATOM 1527 O O . ALA B 1 100 ? 13.328 -14.094 -3.982 1 97.12 100 ALA B O 1
ATOM 1528 N N . THR B 1 101 ? 12.312 -15.695 -5.105 1 96.56 101 THR B N 1
ATOM 1529 C CA . THR B 1 101 ? 12.266 -16.594 -3.953 1 96.56 101 THR B CA 1
ATOM 1530 C C . THR B 1 101 ? 13.242 -17.75 -4.125 1 96.56 101 THR B C 1
ATOM 1532 O O . THR B 1 101 ? 13.531 -18.156 -5.25 1 96.56 101 THR B O 1
#

Radius of gyration: 15.41 Å; Cα contacts (8 Å, |Δi|>4): 555; chains: 2; bounding box: 34×40×36 Å

InterPro domains:
  IPR001298 Filamin/ABP280 repeat [SM00557] (10-101)
  IPR013783 Immunoglobulin-like fold [G3DSA:2.60.40.10] (4-101)
  IPR014756 Immunoglobulin E-set [SSF81296] (9-99)
  IPR017868 Filamin/ABP280 repeat-like [PF00630] (9-97)
  IPR017868 Filamin/ABP280 repeat-like [PS50194] (6-101)
  IPR044801 Filamin family [PTHR38537] (11-99)

Nearest PDB structures (foldseek):
  1v05-assembly1_A-2  TM=9.689E-01  e=4.588E-10  Homo sapiens
  8pa0-assembly2_A  TM=9.577E-01  e=3.149E-10  Homo sapiens
  3rgh-assembly2_B  TM=9.715E-01  e=2.886E-08  Homo sapiens
  4m9p-assembly1_A  TM=9.396E-01  e=6.893E-07  Homo sapiens
  6ew1-assembly1_A  TM=9.454E-01  e=4.291E-06  Homo sapiens